Protein AF-A0A1G2JD70-F1 (afdb_monomer_lite)

Structure (mmCIF, N/CA/C/O backbone):
data_AF-A0A1G2JD70-F1
#
_entry.id   AF-A0A1G2JD70-F1
#
loop_
_atom_site.group_PDB
_atom_site.id
_atom_site.type_symbol
_atom_site.label_atom_id
_atom_site.label_alt_id
_atom_site.label_comp_id
_atom_site.label_asym_id
_atom_site.label_entity_id
_atom_site.label_seq_id
_atom_site.pdbx_PDB_ins_code
_atom_site.Cartn_x
_atom_site.Cartn_y
_atom_site.Cartn_z
_atom_site.occupancy
_atom_site.B_iso_or_equiv
_atom_site.auth_seq_id
_atom_site.auth_comp_id
_atom_site.auth_asym_id
_atom_site.auth_atom_id
_atom_site.pdbx_PDB_model_num
ATOM 1 N N . MET A 1 1 ? -9.654 -8.993 28.963 1.00 46.16 1 MET A N 1
ATOM 2 C CA . MET A 1 1 ? -10.153 -10.118 28.141 1.00 46.16 1 MET A CA 1
ATOM 3 C C . MET A 1 1 ? -9.024 -10.552 27.231 1.00 46.16 1 MET A C 1
ATOM 5 O O . MET A 1 1 ? -8.369 -9.683 26.676 1.00 46.16 1 MET A O 1
ATOM 9 N N . VAL A 1 2 ? -8.746 -11.850 27.120 1.00 51.62 2 VAL A N 1
ATOM 10 C CA . VAL A 1 2 ? -7.827 -12.344 26.084 1.00 51.62 2 VAL A CA 1
ATOM 11 C C . VAL A 1 2 ? -8.602 -12.290 24.772 1.00 51.62 2 VAL A C 1
ATOM 13 O O . VAL A 1 2 ? -9.665 -12.907 24.693 1.00 51.62 2 VAL A O 1
ATOM 16 N N . SER A 1 3 ? -8.132 -11.519 23.786 1.00 61.69 3 SER A N 1
ATOM 17 C CA . SER A 1 3 ? -8.749 -11.556 22.458 1.00 61.69 3 SER A CA 1
ATOM 18 C C . SER A 1 3 ? -8.667 -12.984 21.915 1.00 61.69 3 SER A C 1
ATOM 20 O O . SER A 1 3 ? -7.596 -13.593 21.875 1.00 61.69 3 SER A O 1
ATOM 22 N N . ILE A 1 4 ? -9.819 -13.516 21.507 1.00 83.88 4 ILE A N 1
ATOM 23 C CA . ILE A 1 4 ? -9.954 -14.823 20.852 1.00 83.88 4 ILE A CA 1
ATOM 24 C C . ILE A 1 4 ? -9.530 -14.775 19.376 1.00 83.88 4 ILE A C 1
ATOM 26 O O . ILE A 1 4 ? -9.662 -15.777 18.669 1.00 83.88 4 ILE A O 1
ATOM 30 N N . ARG A 1 5 ? -9.064 -13.617 18.901 1.00 90.25 5 ARG A N 1
ATOM 31 C CA . ARG A 1 5 ? -8.683 -13.353 17.520 1.00 90.25 5 ARG A CA 1
ATOM 32 C C . ARG A 1 5 ? -7.210 -12.974 17.461 1.00 90.25 5 ARG A C 1
ATOM 34 O O . ARG A 1 5 ? -6.728 -12.196 18.279 1.00 90.25 5 ARG A O 1
ATOM 41 N N . LEU A 1 6 ? -6.497 -13.562 16.511 1.00 92.62 6 LEU A N 1
ATOM 42 C CA . LEU A 1 6 ? -5.143 -13.148 16.165 1.00 92.62 6 LEU A CA 1
ATOM 43 C C . LEU A 1 6 ? -5.169 -12.496 14.788 1.00 92.62 6 LEU A C 1
ATOM 45 O O . LEU A 1 6 ? -5.703 -13.070 13.842 1.00 92.62 6 LEU A O 1
ATOM 49 N N . TRP A 1 7 ? -4.560 -11.327 14.676 1.00 95.69 7 TRP A N 1
ATOM 50 C CA . TRP A 1 7 ? -4.369 -10.645 13.404 1.00 95.69 7 TRP A CA 1
ATOM 51 C C . TRP A 1 7 ? -2.942 -10.881 12.909 1.00 95.69 7 TRP A C 1
ATOM 53 O O . TRP A 1 7 ? -1.978 -10.736 13.659 1.00 95.69 7 TRP A O 1
ATOM 63 N N . VAL A 1 8 ? -2.799 -11.278 11.653 1.00 95.62 8 VAL A N 1
ATOM 64 C CA . VAL A 1 8 ? -1.516 -11.510 10.992 1.00 95.62 8 VAL A CA 1
ATOM 65 C C . VAL A 1 8 ? -1.373 -10.453 9.917 1.00 95.62 8 VAL A C 1
ATOM 67 O O . VAL A 1 8 ? -2.180 -10.391 8.994 1.00 95.62 8 VAL A O 1
ATOM 70 N N . LEU A 1 9 ? -0.369 -9.603 10.068 1.00 95.62 9 LEU A N 1
ATOM 71 C CA . LEU A 1 9 ? -0.168 -8.423 9.243 1.00 95.62 9 LEU A CA 1
ATOM 72 C C . LEU A 1 9 ? 0.949 -8.664 8.221 1.00 95.62 9 LEU A C 1
ATOM 74 O O . LEU A 1 9 ? 2.033 -9.130 8.585 1.00 95.62 9 LEU A O 1
ATOM 78 N N . GLY A 1 10 ? 0.682 -8.347 6.954 1.00 91.31 10 GLY A N 1
ATOM 79 C CA . GLY A 1 10 ? 1.652 -8.321 5.858 1.00 91.31 10 GLY A CA 1
ATOM 80 C C . GLY A 1 10 ? 2.112 -6.899 5.513 1.00 91.31 10 GLY A C 1
ATOM 81 O O . GLY A 1 10 ? 1.429 -5.932 5.817 1.00 91.31 10 GLY A O 1
ATOM 82 N N . GLY A 1 11 ? 3.276 -6.758 4.871 1.00 85.44 11 GLY A N 1
ATOM 83 C CA . GLY A 1 11 ? 3.792 -5.457 4.410 1.00 85.44 11 GLY A CA 1
ATOM 84 C C . GLY A 1 11 ? 4.268 -4.521 5.527 1.00 85.44 11 GLY A C 1
ATOM 85 O O . GLY A 1 11 ? 4.302 -4.922 6.682 1.00 85.44 11 GLY A O 1
ATOM 86 N N . ASN A 1 12 ? 4.710 -3.302 5.189 1.00 85.25 12 ASN A N 1
ATOM 87 C CA . ASN A 1 12 ? 5.120 -2.270 6.158 1.00 85.25 12 ASN A CA 1
ATOM 88 C C . ASN A 1 12 ? 5.093 -0.866 5.531 1.00 85.25 12 ASN A C 1
ATOM 90 O O . ASN A 1 12 ? 6.105 -0.348 5.049 1.00 85.25 12 ASN A O 1
ATOM 94 N N . ASP A 1 13 ? 3.917 -0.258 5.533 1.00 89.19 13 ASP A N 1
ATOM 95 C CA . ASP A 1 13 ? 3.644 1.061 4.971 1.00 89.19 13 ASP A CA 1
ATOM 96 C C . ASP A 1 13 ? 2.665 1.844 5.857 1.00 89.19 13 ASP A C 1
ATOM 98 O O . ASP A 1 13 ? 2.361 1.455 6.985 1.00 89.19 13 ASP A O 1
ATOM 102 N N . GLY A 1 14 ? 2.210 2.995 5.357 1.00 93.94 14 GLY A N 1
ATOM 103 C CA . GLY A 1 14 ? 1.253 3.826 6.074 1.00 93.94 14 GLY A CA 1
ATOM 104 C C . GLY A 1 14 ? -0.083 3.122 6.317 1.00 93.94 14 GLY A C 1
ATOM 105 O O . GLY A 1 14 ? -0.682 3.339 7.364 1.00 93.94 14 GLY A O 1
ATOM 106 N N . GLU A 1 15 ? -0.559 2.264 5.412 1.00 95.44 15 GLU A N 1
ATOM 107 C CA . GLU A 1 15 ? -1.801 1.532 5.669 1.00 95.44 15 GLU A CA 1
ATOM 108 C C . GLU A 1 15 ? -1.617 0.572 6.845 1.00 95.44 15 GLU A C 1
ATOM 110 O O . GLU A 1 15 ? -2.419 0.567 7.785 1.00 95.44 15 GLU A O 1
ATOM 115 N N . MET A 1 16 ? -0.505 -0.163 6.850 1.00 95.44 16 MET A N 1
ATOM 116 C CA . MET A 1 16 ? -0.237 -1.145 7.890 1.00 95.44 16 MET A CA 1
ATOM 117 C C . MET A 1 16 ? -0.028 -0.517 9.274 1.00 95.44 16 MET A C 1
ATOM 119 O O . MET A 1 16 ? -0.516 -1.049 10.272 1.00 95.44 16 MET A O 1
ATOM 123 N N . GLU A 1 17 ? 0.629 0.643 9.359 1.00 96.88 17 GLU A N 1
ATOM 124 C CA . GLU A 1 17 ? 0.737 1.388 10.621 1.00 96.88 17 GLU A CA 1
ATOM 125 C C . GLU A 1 17 ? -0.635 1.867 11.125 1.00 96.88 17 GLU A C 1
ATOM 127 O O . GLU A 1 17 ? -0.936 1.749 12.315 1.00 96.88 17 GLU A O 1
ATOM 132 N N . ALA A 1 18 ? -1.522 2.318 10.231 1.00 98.00 18 ALA A N 1
ATOM 133 C CA . ALA A 1 18 ? -2.870 2.732 10.621 1.00 98.00 18 ALA A CA 1
ATOM 134 C C . ALA A 1 18 ? -3.724 1.549 11.109 1.00 98.00 18 ALA A C 1
ATOM 136 O O . ALA A 1 18 ? -4.525 1.704 12.036 1.00 98.00 18 ALA A O 1
ATOM 137 N N . ILE A 1 19 ? -3.537 0.368 10.513 1.00 98.06 19 ILE A N 1
ATOM 138 C CA . ILE A 1 19 ? -4.171 -0.881 10.948 1.00 98.06 19 ILE A CA 1
ATOM 139 C C . ILE A 1 19 ? -3.673 -1.283 12.338 1.00 98.06 19 ILE A C 1
ATOM 141 O O . ILE A 1 19 ? -4.499 -1.579 13.199 1.00 98.06 19 ILE A O 1
ATOM 145 N N . LYS A 1 20 ? -2.364 -1.224 12.612 1.00 97.62 20 LYS A N 1
ATOM 146 C CA . LYS A 1 20 ? -1.825 -1.481 13.962 1.00 97.62 20 LYS A CA 1
ATOM 147 C C . LYS A 1 20 ? -2.433 -0.547 15.001 1.00 97.62 20 LYS A C 1
ATOM 149 O O . LYS A 1 20 ? -2.935 -1.022 16.014 1.00 97.62 20 LYS A O 1
ATOM 154 N N . GLU A 1 21 ? -2.484 0.755 14.713 1.00 97.12 21 GLU A N 1
ATOM 155 C CA . GLU A 1 21 ? -3.118 1.730 15.607 1.00 97.12 21 GLU A CA 1
ATOM 156 C C . GLU A 1 21 ? -4.594 1.395 15.879 1.00 97.12 21 GLU A C 1
ATOM 158 O O . GLU A 1 21 ? -5.082 1.599 16.991 1.00 97.12 21 GLU A O 1
ATOM 163 N N . LEU A 1 22 ? -5.332 0.905 14.876 1.00 97.19 22 LEU A N 1
ATOM 164 C CA . LEU A 1 22 ? -6.721 0.479 15.063 1.00 97.19 22 LEU A CA 1
ATOM 165 C C . LEU A 1 22 ? -6.837 -0.751 15.954 1.00 97.19 22 LEU A C 1
ATOM 167 O O . LEU A 1 22 ? -7.706 -0.791 16.827 1.00 97.19 22 LEU A O 1
ATOM 171 N N . LEU A 1 23 ? -5.972 -1.739 15.740 1.00 96.88 23 LEU A N 1
ATOM 172 C CA . LEU A 1 23 ? -5.938 -2.955 16.541 1.00 96.88 23 LEU A CA 1
ATOM 173 C C . LEU A 1 23 ? -5.541 -2.650 17.990 1.00 96.88 23 LEU A C 1
ATOM 175 O O . LEU A 1 23 ? -6.172 -3.175 18.904 1.00 96.88 23 LEU A O 1
ATOM 179 N N . ASP A 1 24 ? -4.595 -1.734 18.209 1.00 95.94 24 ASP A N 1
ATOM 180 C CA . ASP A 1 24 ? -4.217 -1.257 19.543 1.00 95.94 24 ASP A CA 1
ATOM 181 C C . ASP A 1 24 ? -5.406 -0.595 20.258 1.00 95.94 24 ASP A C 1
ATOM 183 O O . ASP A 1 24 ? -5.694 -0.910 21.414 1.00 95.94 24 ASP A O 1
ATOM 187 N N . VAL A 1 25 ? -6.150 0.278 19.567 1.00 94.19 25 VAL A N 1
ATOM 188 C CA . VAL A 1 25 ? -7.367 0.911 20.112 1.00 94.19 25 VAL A CA 1
ATOM 189 C C . VAL A 1 25 ? -8.447 -0.127 20.433 1.00 94.19 25 VAL A C 1
ATOM 191 O O . VAL A 1 25 ? -9.149 0.004 21.435 1.00 94.19 25 VAL A O 1
ATOM 194 N N . ALA A 1 26 ? -8.572 -1.168 19.609 1.00 94.44 26 ALA A N 1
ATOM 195 C CA . ALA A 1 26 ? -9.509 -2.268 19.822 1.00 94.44 26 ALA A CA 1
ATOM 196 C C . ALA A 1 26 ? -9.029 -3.302 20.859 1.00 94.44 26 ALA A C 1
ATOM 198 O O . ALA A 1 26 ? -9.777 -4.226 21.180 1.00 94.44 26 ALA A O 1
ATOM 199 N N . LEU A 1 27 ? -7.813 -3.151 21.404 1.00 92.81 27 LEU A N 1
ATOM 200 C CA . LEU A 1 27 ? -7.159 -4.118 22.295 1.00 92.81 27 LEU A CA 1
ATOM 201 C C . LEU A 1 27 ? -7.026 -5.519 21.665 1.00 92.81 27 LEU A C 1
ATOM 203 O O . LEU A 1 27 ? -7.083 -6.545 22.352 1.00 92.81 27 LEU A O 1
ATOM 207 N N . GLU A 1 28 ? -6.857 -5.556 20.346 1.00 92.94 28 GLU A N 1
ATOM 208 C CA . GLU A 1 28 ? -6.684 -6.767 19.557 1.00 92.94 28 GLU A CA 1
ATOM 209 C C . GLU A 1 28 ? -5.217 -7.203 19.514 1.00 92.94 28 GLU A C 1
ATOM 211 O O . GLU A 1 28 ? -4.292 -6.393 19.545 1.00 92.94 28 GLU A O 1
ATOM 216 N N . ARG A 1 29 ? -4.985 -8.517 19.437 1.00 92.62 29 ARG A N 1
ATOM 217 C CA . ARG A 1 29 ? -3.628 -9.071 19.343 1.00 92.62 29 ARG A CA 1
ATOM 218 C C . ARG A 1 29 ? -3.219 -9.233 17.890 1.00 92.62 29 ARG A C 1
ATOM 220 O O . ARG A 1 29 ? -3.945 -9.865 17.125 1.00 92.62 29 ARG A O 1
ATOM 227 N N . TYR A 1 30 ? -2.020 -8.778 17.544 1.00 94.44 30 TYR A N 1
ATOM 228 C CA . TYR A 1 30 ? -1.463 -8.975 16.211 1.00 94.44 30 TYR A CA 1
ATOM 229 C C . TYR A 1 30 ? -0.004 -9.420 16.217 1.00 94.44 30 TYR A C 1
ATOM 231 O O . TYR A 1 30 ? 0.736 -9.214 17.179 1.00 94.44 30 TYR A O 1
ATOM 239 N N . VAL A 1 31 ? 0.395 -10.034 15.107 1.00 93.94 31 VAL A N 1
ATOM 240 C CA . VAL A 1 31 ? 1.779 -10.352 14.755 1.00 93.94 31 VAL A CA 1
ATOM 241 C C . VAL A 1 31 ? 2.057 -9.877 13.334 1.00 93.94 31 VAL A C 1
ATOM 243 O O . VAL A 1 31 ? 1.174 -9.886 12.481 1.00 93.94 31 VAL A O 1
ATOM 246 N N . GLN A 1 32 ? 3.302 -9.495 13.071 1.00 93.75 32 GLN A N 1
ATOM 247 C CA . GLN A 1 32 ? 3.768 -9.087 11.748 1.00 93.75 32 GLN A CA 1
ATOM 248 C C . GLN A 1 32 ? 5.089 -9.818 11.473 1.00 93.75 32 GLN A C 1
ATOM 250 O O . GLN A 1 32 ? 6.156 -9.315 11.827 1.00 93.75 32 GLN A O 1
ATOM 255 N N . PRO A 1 33 ? 5.042 -11.051 10.935 1.00 87.94 33 PRO A N 1
ATOM 256 C CA . PRO A 1 33 ? 6.226 -11.908 10.856 1.00 87.94 33 PRO A CA 1
ATOM 257 C C . PRO A 1 33 ? 7.333 -11.352 9.950 1.00 87.94 33 PRO A C 1
ATOM 259 O O . PRO A 1 33 ? 8.496 -11.717 10.104 1.00 87.94 33 PRO A O 1
ATOM 262 N N . GLN A 1 34 ? 6.989 -10.477 9.000 1.00 84.12 34 GLN A N 1
ATOM 263 C CA . GLN A 1 34 ? 7.960 -9.732 8.205 1.00 84.12 34 GLN A CA 1
ATOM 264 C C . GLN A 1 34 ? 7.420 -8.358 7.804 1.00 84.12 34 GLN A C 1
ATOM 266 O O . GLN A 1 34 ? 6.213 -8.143 7.781 1.00 84.12 34 GLN A O 1
ATOM 271 N N . MET A 1 35 ? 8.327 -7.474 7.390 1.00 81.38 35 MET A N 1
ATOM 272 C CA . MET A 1 35 ? 8.003 -6.105 6.970 1.00 81.38 35 MET A CA 1
ATOM 273 C C . MET A 1 35 ? 8.112 -5.872 5.453 1.00 81.38 35 MET A C 1
ATOM 275 O O . MET A 1 35 ? 7.819 -4.784 4.970 1.00 81.38 35 MET A O 1
ATOM 279 N N . ASN A 1 36 ? 8.553 -6.861 4.673 1.00 80.00 36 ASN A N 1
ATOM 280 C CA . ASN A 1 36 ? 8.682 -6.704 3.223 1.00 80.00 36 ASN A CA 1
ATOM 281 C C . ASN A 1 36 ? 7.318 -6.829 2.530 1.00 80.00 36 ASN A C 1
ATOM 283 O O . ASN A 1 36 ? 6.518 -7.691 2.890 1.00 80.00 36 ASN A O 1
ATOM 287 N N . TRP A 1 37 ? 7.083 -6.039 1.482 1.00 75.62 37 TRP A N 1
ATOM 288 C CA . TRP A 1 37 ? 5.936 -6.215 0.583 1.00 75.62 37 TRP A CA 1
ATOM 289 C C . TRP A 1 37 ? 6.032 -7.522 -0.222 1.00 75.62 37 TRP A C 1
ATOM 291 O O . TRP A 1 37 ? 7.133 -7.979 -0.540 1.00 75.62 37 TRP A O 1
ATOM 301 N N . GLY A 1 38 ? 4.887 -8.124 -0.554 1.00 75.38 38 GLY A N 1
ATOM 302 C CA . GLY A 1 38 ? 4.806 -9.339 -1.374 1.00 75.38 38 GLY A CA 1
ATOM 303 C C . GLY A 1 38 ? 3.609 -10.236 -1.042 1.00 75.38 38 GLY A C 1
ATOM 304 O O . GLY A 1 38 ? 2.923 -10.026 -0.048 1.00 75.38 38 GLY A O 1
ATOM 305 N N . ASP A 1 39 ? 3.383 -11.263 -1.869 1.00 79.56 39 ASP A N 1
ATOM 306 C CA . ASP A 1 39 ? 2.343 -12.287 -1.654 1.00 79.56 39 ASP A CA 1
ATOM 307 C C . ASP A 1 39 ? 2.819 -13.335 -0.638 1.00 79.56 39 ASP A C 1
ATOM 309 O O . ASP A 1 39 ? 3.222 -14.452 -0.978 1.00 79.56 39 ASP A O 1
ATOM 313 N N . HIS A 1 40 ? 2.849 -12.929 0.628 1.00 88.75 40 HIS A N 1
ATOM 314 C CA . HIS A 1 40 ? 3.392 -13.741 1.709 1.00 88.75 40 HIS A CA 1
ATOM 315 C C . HIS A 1 40 ? 2.360 -14.700 2.280 1.00 88.75 40 HIS A C 1
ATOM 317 O O . HIS A 1 40 ? 1.183 -14.365 2.437 1.00 88.75 40 HIS A O 1
ATOM 323 N N . ARG A 1 41 ? 2.822 -15.900 2.642 1.00 92.50 41 ARG A N 1
ATOM 324 C CA . ARG A 1 41 ? 1.976 -16.942 3.223 1.00 92.50 41 ARG A CA 1
ATOM 325 C C . ARG A 1 41 ? 2.571 -17.484 4.513 1.00 92.50 41 ARG A C 1
ATOM 327 O O . ARG A 1 41 ? 3.767 -17.756 4.552 1.00 92.50 41 ARG A O 1
ATOM 334 N N . TYR A 1 42 ? 1.735 -17.681 5.529 1.00 92.19 42 TYR A N 1
ATOM 335 C CA . TYR A 1 42 ? 2.170 -18.116 6.857 1.00 92.19 42 TYR A CA 1
ATOM 336 C C . TYR A 1 42 ? 1.395 -19.330 7.353 1.00 92.19 42 TYR A C 1
ATOM 338 O O . TYR A 1 42 ? 0.164 -19.343 7.375 1.00 92.19 42 TYR A O 1
ATOM 346 N N . SER A 1 43 ? 2.127 -20.347 7.785 1.00 91.06 43 SER A N 1
ATOM 347 C CA . SER A 1 43 ? 1.591 -21.508 8.488 1.00 91.06 43 SER A CA 1
ATOM 348 C C . SER A 1 43 ? 1.467 -21.244 9.985 1.00 91.06 43 SER A C 1
ATOM 350 O O . SER A 1 43 ? 2.076 -20.322 10.525 1.00 91.06 43 SER A O 1
ATOM 352 N N . ALA A 1 44 ? 0.730 -22.103 10.695 1.00 87.38 44 ALA A N 1
ATOM 353 C CA . ALA A 1 44 ? 0.664 -22.054 12.156 1.00 87.38 44 ALA A CA 1
ATOM 354 C C . ALA A 1 44 ? 2.065 -22.059 12.802 1.00 87.38 44 ALA A C 1
ATOM 356 O O . ALA A 1 44 ? 2.310 -21.332 13.762 1.00 87.38 44 ALA A O 1
ATOM 357 N N . LYS A 1 45 ? 3.012 -22.814 12.225 1.00 86.75 45 LYS A N 1
ATOM 358 C CA . LYS A 1 45 ? 4.400 -22.874 12.694 1.00 86.75 45 LYS A CA 1
ATOM 359 C C . LYS A 1 45 ? 5.124 -21.537 12.530 1.00 86.75 45 LYS A C 1
ATOM 361 O O . LYS A 1 45 ? 5.812 -21.125 13.459 1.00 86.75 45 LYS A O 1
ATOM 366 N N . ASP A 1 46 ? 4.959 -20.8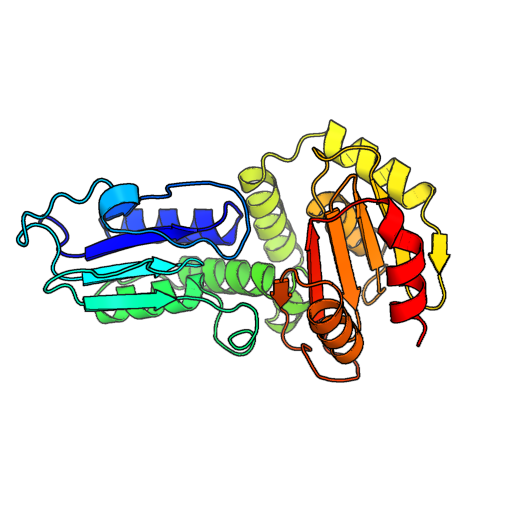69 11.389 1.00 89.38 46 ASP A N 1
ATOM 367 C CA . ASP A 1 46 ? 5.595 -19.567 11.122 1.00 89.38 46 ASP A CA 1
ATOM 368 C C . ASP A 1 46 ? 5.114 -18.496 12.107 1.00 89.38 46 ASP A C 1
ATOM 370 O O . ASP A 1 46 ? 5.866 -17.607 12.494 1.00 89.38 46 ASP A O 1
ATOM 374 N N . LEU A 1 47 ? 3.867 -18.627 12.563 1.00 87.81 47 LEU A N 1
ATOM 375 C CA . LEU A 1 47 ? 3.236 -17.749 13.547 1.00 87.81 47 LEU A CA 1
ATOM 376 C C . LEU A 1 47 ? 3.538 -18.148 15.002 1.00 87.81 47 LEU A C 1
ATOM 378 O O . LEU A 1 47 ? 3.004 -17.539 15.928 1.00 87.81 47 LEU A O 1
ATOM 382 N N . GLY A 1 48 ? 4.352 -19.186 15.228 1.00 83.31 48 GLY A N 1
ATOM 383 C CA . GLY A 1 48 ? 4.640 -19.707 16.567 1.00 83.31 48 GLY A CA 1
ATOM 384 C C . GLY A 1 48 ? 3.421 -20.317 17.269 1.00 83.31 48 GLY A C 1
ATOM 385 O O . GLY A 1 48 ? 3.436 -20.499 18.488 1.00 83.31 48 GLY A O 1
ATOM 386 N N . LEU A 1 49 ? 2.361 -20.638 16.523 1.00 79.50 49 LEU A N 1
ATOM 387 C CA . LEU A 1 49 ? 1.159 -21.266 17.052 1.00 79.50 49 LEU A CA 1
ATOM 388 C C . LEU A 1 49 ? 1.432 -22.757 17.249 1.00 79.50 49 LEU A C 1
ATOM 390 O O . LEU A 1 49 ? 1.601 -23.525 16.301 1.00 79.50 49 LEU A O 1
ATOM 394 N N . VAL A 1 50 ? 1.494 -23.176 18.510 1.00 67.88 50 VAL A N 1
ATOM 395 C CA . VAL A 1 50 ? 1.544 -24.594 18.876 1.00 67.88 50 VAL A CA 1
ATOM 396 C C . VAL A 1 50 ? 0.153 -25.195 18.659 1.00 67.88 50 VAL A C 1
ATOM 398 O O . VAL A 1 50 ? -0.844 -24.504 18.846 1.00 67.88 50 VAL A O 1
ATOM 401 N N . ALA A 1 51 ? 0.070 -26.491 18.347 1.00 54.88 51 ALA A N 1
ATOM 402 C CA . ALA A 1 51 ? -1.171 -27.265 18.201 1.00 54.88 51 ALA A CA 1
ATOM 403 C C . ALA A 1 51 ? -2.045 -27.365 19.480 1.00 54.88 51 ALA A C 1
ATOM 405 O O . ALA A 1 51 ? -2.828 -28.299 19.626 1.00 54.88 51 ALA A O 1
ATOM 406 N N . ARG A 1 52 ? -1.915 -26.429 20.430 1.00 50.44 52 ARG A N 1
ATOM 407 C CA . ARG A 1 52 ? -2.896 -26.236 21.497 1.00 50.44 52 ARG A CA 1
ATOM 408 C C . ARG A 1 52 ? -4.033 -25.380 20.950 1.00 50.44 52 ARG A C 1
ATOM 410 O O . ARG A 1 52 ? -3.965 -24.154 20.919 1.00 50.44 52 ARG A O 1
ATOM 417 N N . SER A 1 53 ? -5.038 -26.092 20.473 1.00 48.75 53 SER A N 1
ATOM 418 C CA . SER A 1 53 ? -6.335 -25.708 19.907 1.00 48.75 53 SER A CA 1
ATOM 419 C C . SER A 1 53 ? -7.221 -24.722 20.703 1.00 48.75 53 SER A C 1
ATOM 421 O O . SER A 1 53 ? -8.427 -24.690 20.483 1.00 48.75 53 SER A O 1
ATOM 423 N N . ASP A 1 54 ? -6.690 -23.925 21.634 1.00 52.44 54 ASP A N 1
ATOM 424 C CA . ASP A 1 54 ? -7.517 -23.341 22.703 1.00 52.44 54 ASP A CA 1
ATOM 425 C C . ASP A 1 54 ? -7.240 -21.855 23.011 1.00 52.44 54 ASP A C 1
ATOM 427 O O . ASP A 1 54 ? -7.942 -21.262 23.830 1.00 52.44 54 ASP A O 1
ATOM 431 N N . LEU A 1 55 ? -6.290 -21.205 22.325 1.00 62.97 55 LEU A N 1
ATOM 432 C CA . LEU A 1 55 ? -5.992 -19.774 22.536 1.00 62.97 55 LEU A CA 1
ATOM 433 C C . LEU A 1 55 ? -6.709 -18.821 21.567 1.00 62.97 55 LEU A C 1
ATOM 435 O O . LEU A 1 55 ? -7.067 -17.714 21.969 1.00 62.97 55 LEU A O 1
ATOM 439 N N . HIS A 1 56 ? -6.953 -19.234 20.321 1.00 70.56 56 HIS A N 1
ATOM 440 C CA . HIS A 1 56 ? -7.587 -18.396 19.298 1.00 70.56 56 HIS A CA 1
ATOM 441 C C . HIS A 1 56 ? -8.709 -19.163 18.597 1.00 70.56 56 HIS A C 1
ATOM 443 O O . HIS A 1 56 ? -8.497 -20.273 18.124 1.00 70.56 56 HIS A O 1
ATOM 449 N N . LYS A 1 57 ? -9.899 -18.559 18.515 1.00 83.56 57 LYS A N 1
ATOM 450 C CA . LYS A 1 57 ? -11.046 -19.091 17.759 1.00 83.56 57 LYS A CA 1
ATOM 451 C C . LYS A 1 57 ? -11.042 -18.638 16.299 1.00 83.56 57 LYS A C 1
ATOM 453 O O . LYS A 1 57 ? -11.704 -19.245 15.468 1.00 83.56 57 LYS A O 1
ATOM 458 N N . SER A 1 58 ? -10.305 -17.571 15.992 1.00 90.50 58 SER A N 1
ATOM 459 C CA . SER A 1 58 ? -10.218 -17.018 14.641 1.00 90.50 58 SER A CA 1
ATOM 460 C C . SER A 1 58 ? -8.864 -16.363 14.380 1.00 90.50 58 SER A C 1
ATOM 462 O O . SER A 1 58 ? -8.245 -15.823 15.302 1.00 90.50 58 SER A O 1
ATOM 464 N N . ILE A 1 59 ? -8.417 -16.397 13.127 1.00 93.25 59 ILE A N 1
ATOM 465 C CA . ILE A 1 59 ? -7.213 -15.708 12.656 1.00 93.25 59 ILE A CA 1
ATOM 466 C C . ILE A 1 59 ? -7.576 -14.883 11.423 1.00 93.25 59 ILE A C 1
ATOM 468 O O . ILE A 1 59 ? -8.201 -15.389 10.491 1.00 93.25 59 ILE A O 1
ATOM 472 N N . VAL A 1 60 ? -7.178 -13.614 11.418 1.00 96.31 60 VAL A N 1
ATOM 473 C CA . VAL A 1 60 ? -7.393 -12.695 10.296 1.00 96.31 60 VAL A CA 1
ATOM 474 C C . VAL A 1 60 ? -6.048 -12.359 9.677 1.00 96.31 60 VAL A C 1
ATOM 476 O O . VAL A 1 60 ? -5.190 -11.793 10.345 1.00 96.31 60 VAL A O 1
ATOM 479 N N . PHE A 1 61 ? -5.863 -12.705 8.412 1.00 96.12 61 PHE A N 1
ATOM 480 C CA . PHE A 1 61 ? -4.694 -12.334 7.626 1.00 96.12 61 PHE A CA 1
ATOM 481 C C . PHE A 1 61 ? -5.003 -11.051 6.866 1.00 96.12 61 PHE A C 1
ATOM 483 O O . PHE A 1 61 ? -6.021 -10.982 6.185 1.00 96.12 61 PHE A O 1
ATOM 490 N N . VAL A 1 62 ? -4.143 -10.051 6.993 1.00 96.19 62 VAL A N 1
ATOM 491 C CA . VAL A 1 62 ? -4.260 -8.752 6.327 1.00 96.19 62 VAL A CA 1
ATOM 492 C C . VAL A 1 62 ? -3.057 -8.605 5.406 1.00 96.19 62 VAL A C 1
ATOM 494 O O . VAL A 1 62 ? -1.926 -8.699 5.883 1.00 96.19 62 VAL A O 1
ATOM 497 N N . GLU A 1 63 ? -3.284 -8.434 4.104 1.00 92.88 63 GLU A N 1
ATOM 498 C CA . GLU A 1 63 ? -2.226 -8.332 3.079 1.00 92.88 63 GLU A CA 1
ATOM 499 C C . GLU A 1 63 ? -1.245 -9.520 3.062 1.00 92.88 63 GLU A C 1
ATOM 501 O O . GLU A 1 63 ? -0.070 -9.421 2.704 1.00 92.88 63 GLU A O 1
ATOM 506 N N . CYS A 1 64 ? -1.726 -10.681 3.501 1.00 93.12 64 CYS A N 1
ATOM 507 C CA . CYS A 1 64 ? -1.017 -11.953 3.482 1.00 93.12 64 CYS A CA 1
ATOM 508 C C . CYS A 1 64 ? -2.029 -13.104 3.541 1.00 93.12 64 CYS A C 1
ATOM 510 O O . CYS A 1 64 ? -3.241 -12.886 3.617 1.00 93.12 64 CYS A O 1
ATOM 512 N N . ARG A 1 65 ? -1.559 -14.353 3.455 1.00 93.50 65 ARG A N 1
ATOM 513 C CA . ARG A 1 65 ? -2.441 -15.528 3.352 1.00 93.50 65 ARG A CA 1
ATOM 514 C C . ARG A 1 65 ? -2.022 -16.667 4.283 1.00 93.50 65 ARG A C 1
ATOM 516 O O . ARG A 1 65 ? -0.850 -16.773 4.645 1.00 93.50 65 ARG A O 1
ATOM 523 N N . PRO A 1 66 ? -2.941 -17.571 4.649 1.00 93.31 66 PRO A N 1
ATOM 524 C CA . PRO A 1 66 ? -2.564 -18.799 5.333 1.00 93.31 66 PRO A CA 1
ATOM 525 C C . PRO A 1 66 ? -1.762 -19.727 4.405 1.00 93.31 66 PRO A C 1
ATOM 527 O O . PRO A 1 66 ? -2.022 -19.825 3.203 1.00 93.31 66 PRO A O 1
ATOM 530 N N . ALA A 1 67 ? -0.807 -20.453 4.981 1.00 92.62 67 ALA A N 1
ATOM 531 C CA . ALA A 1 67 ? -0.122 -21.575 4.351 1.00 92.62 67 ALA A CA 1
ATOM 532 C C . ALA A 1 67 ? -0.441 -22.874 5.099 1.00 92.62 67 ALA A C 1
ATOM 534 O O . ALA A 1 67 ? -0.247 -22.977 6.309 1.00 92.62 67 ALA A O 1
ATOM 535 N N . GLY A 1 68 ? -0.884 -23.898 4.372 1.00 86.56 68 GLY A N 1
ATOM 536 C CA . GLY A 1 68 ? -1.210 -25.194 4.964 1.00 86.56 68 GLY A CA 1
ATOM 537 C C . GLY A 1 68 ? -2.503 -25.179 5.786 1.00 86.56 68 GLY A C 1
ATOM 538 O O . GLY A 1 68 ? -3.432 -24.433 5.489 1.00 86.56 68 GLY A O 1
ATOM 539 N N . TYR A 1 69 ? -2.576 -26.061 6.783 1.00 81.44 69 TYR A N 1
ATOM 540 C CA . TYR A 1 69 ? -3.793 -26.335 7.547 1.00 81.44 69 TYR A CA 1
ATOM 541 C C . TYR A 1 69 ? -3.777 -25.673 8.929 1.00 81.44 69 TYR A C 1
ATOM 543 O O . TYR A 1 69 ? -2.783 -25.751 9.653 1.00 81.44 69 TYR A O 1
ATOM 551 N N . PHE A 1 70 ? -4.915 -25.090 9.308 1.00 84.25 70 PHE A N 1
ATOM 552 C CA . PHE A 1 70 ? -5.196 -24.594 10.654 1.00 84.25 70 PHE A CA 1
ATOM 553 C C . PHE A 1 70 ? -6.361 -25.399 11.233 1.00 84.25 70 PHE A C 1
ATOM 555 O O . PHE A 1 70 ? -7.433 -25.472 10.636 1.00 84.25 70 PHE A O 1
ATOM 562 N N . GLN A 1 71 ? -6.149 -26.032 12.385 1.00 80.69 71 GLN A N 1
ATOM 563 C CA . GLN A 1 71 ? -7.134 -26.932 12.982 1.00 80.69 71 GLN A CA 1
ATOM 564 C C . GLN A 1 71 ? -8.133 -26.169 13.856 1.00 80.69 71 GLN A C 1
ATOM 566 O O . GLN A 1 71 ? -7.719 -25.554 14.832 1.00 80.69 71 GLN A O 1
ATOM 571 N N . ASN A 1 72 ? -9.435 -26.294 13.568 1.00 81.00 72 ASN A N 1
ATOM 572 C CA . ASN A 1 72 ? -10.533 -25.728 14.373 1.00 81.00 72 ASN A CA 1
ATOM 573 C C . ASN A 1 72 ? -10.445 -24.200 14.588 1.00 81.00 72 ASN A C 1
ATOM 575 O O . ASN A 1 72 ? -10.775 -23.707 15.665 1.00 81.00 72 ASN A O 1
ATOM 579 N N . VAL A 1 73 ? -9.985 -23.459 13.577 1.00 85.94 73 VAL A N 1
ATOM 580 C CA . VAL A 1 73 ? -9.861 -21.995 13.611 1.00 85.94 73 VAL A CA 1
ATOM 581 C C . VAL A 1 73 ? -10.555 -21.401 12.392 1.00 85.94 73 VAL A C 1
ATOM 583 O O . VAL A 1 73 ? -10.288 -21.826 11.268 1.00 85.94 73 VAL A O 1
ATOM 586 N N . ASP A 1 74 ? -11.381 -20.380 12.607 1.00 90.31 74 ASP A N 1
ATOM 587 C CA . ASP A 1 74 ? -11.972 -19.608 11.513 1.00 90.31 74 ASP A CA 1
ATOM 588 C C . ASP A 1 74 ? -10.915 -18.684 10.893 1.00 90.31 74 ASP A C 1
ATOM 590 O O . ASP A 1 74 ? -10.343 -17.827 11.575 1.00 90.31 74 ASP A O 1
ATOM 594 N N . LEU A 1 75 ? -10.633 -18.862 9.601 1.00 93.06 75 LEU A N 1
ATOM 595 C CA . LEU A 1 75 ? -9.654 -18.053 8.874 1.00 93.06 75 LEU A CA 1
ATOM 596 C C . LEU A 1 75 ? -10.353 -16.987 8.032 1.00 93.06 75 LEU A C 1
ATOM 598 O O . LEU A 1 75 ? -11.267 -17.289 7.267 1.00 93.06 75 LEU A O 1
ATOM 602 N N . HIS A 1 76 ? -9.862 -15.756 8.117 1.00 95.00 76 HIS A N 1
ATOM 603 C CA . HIS A 1 76 ? -10.308 -14.641 7.287 1.00 95.00 76 HIS A CA 1
ATOM 604 C C . HIS A 1 76 ? -9.117 -14.026 6.554 1.00 95.00 76 HIS A C 1
ATOM 606 O O . HIS A 1 76 ? -8.028 -13.943 7.118 1.00 95.00 76 HIS A O 1
ATOM 612 N N . VAL A 1 77 ? -9.324 -13.583 5.312 1.00 95.19 77 VAL A N 1
ATOM 613 C CA . VAL A 1 77 ? -8.299 -12.903 4.507 1.00 95.19 77 VAL A CA 1
ATOM 614 C C . VAL A 1 77 ? -8.829 -11.546 4.057 1.00 95.19 77 VAL A C 1
ATOM 616 O O . VAL A 1 77 ? -9.796 -11.467 3.299 1.00 95.19 77 VAL A O 1
ATOM 619 N N . ILE A 1 78 ? -8.159 -10.491 4.494 1.00 95.50 78 ILE A N 1
ATOM 620 C CA . ILE A 1 78 ? -8.348 -9.103 4.087 1.00 95.50 78 ILE A CA 1
ATOM 621 C C . ILE A 1 78 ? -7.205 -8.755 3.126 1.00 95.50 78 ILE A C 1
ATOM 623 O O . ILE A 1 78 ? -6.036 -8.932 3.462 1.00 95.50 78 ILE A O 1
ATOM 627 N N . ASP A 1 79 ? -7.559 -8.362 1.908 1.00 90.88 79 ASP A N 1
ATOM 628 C CA . ASP A 1 79 ? -6.642 -8.067 0.800 1.00 90.88 79 ASP A CA 1
ATOM 629 C C . ASP A 1 79 ? -7.411 -7.187 -0.200 1.00 90.88 79 ASP A C 1
ATOM 631 O O . ASP A 1 79 ? -8.626 -7.363 -0.361 1.00 90.88 79 ASP A O 1
ATOM 635 N N . HIS A 1 80 ? -6.725 -6.261 -0.864 1.00 86.56 80 HIS A N 1
ATOM 636 C CA . HIS A 1 80 ? -7.261 -5.475 -1.985 1.00 86.56 80 HIS A CA 1
ATOM 637 C C . HIS A 1 80 ? -6.271 -5.389 -3.157 1.00 86.56 80 HIS A C 1
ATOM 639 O O . HIS A 1 80 ? -6.317 -4.474 -3.970 1.00 86.56 80 HIS A O 1
ATOM 645 N N . HIS A 1 81 ? -5.362 -6.351 -3.295 1.00 81.50 81 HIS A N 1
ATOM 646 C CA . HIS A 1 81 ? -4.436 -6.421 -4.423 1.00 81.50 81 HIS A CA 1
ATOM 647 C C . HIS A 1 81 ? -4.852 -7.476 -5.457 1.00 81.50 81 HIS A C 1
ATOM 649 O O . HIS A 1 81 ? -5.682 -8.357 -5.215 1.00 81.50 81 HIS A O 1
ATOM 655 N N . GLY A 1 82 ? -4.261 -7.397 -6.656 1.00 80.62 82 GLY A N 1
ATOM 656 C CA . GLY A 1 82 ? -4.535 -8.341 -7.743 1.00 80.62 82 GLY A CA 1
ATOM 657 C C . GLY A 1 82 ? -6.015 -8.374 -8.128 1.00 80.62 82 GLY A C 1
ATOM 658 O O . GLY A 1 82 ? -6.612 -7.330 -8.371 1.00 80.62 82 GLY A O 1
ATOM 659 N N . ASP A 1 83 ? -6.610 -9.567 -8.158 1.00 82.12 83 ASP A N 1
ATOM 660 C CA . ASP A 1 83 ? -8.019 -9.765 -8.534 1.00 82.12 83 ASP A CA 1
ATOM 661 C C . ASP A 1 83 ? -9.007 -9.114 -7.550 1.00 82.12 83 ASP A C 1
ATOM 663 O O . ASP A 1 83 ? -10.165 -8.887 -7.896 1.00 82.12 83 ASP A O 1
ATOM 667 N N . ARG A 1 84 ? -8.552 -8.783 -6.333 1.00 86.19 84 ARG A N 1
ATOM 668 C CA . ARG A 1 84 ? -9.343 -8.095 -5.303 1.00 86.19 84 ARG A CA 1
ATOM 669 C C . ARG A 1 84 ? -9.161 -6.575 -5.331 1.00 86.19 84 ARG A C 1
ATOM 671 O O . ARG A 1 84 ? -9.675 -5.896 -4.453 1.00 86.19 84 ARG A O 1
ATOM 678 N N . SER A 1 85 ? -8.499 -6.008 -6.347 1.00 83.19 85 SER A N 1
ATOM 679 C CA . SER A 1 85 ? -8.221 -4.559 -6.432 1.00 83.19 85 SER A CA 1
ATOM 680 C C . SER A 1 85 ? -9.422 -3.638 -6.584 1.00 83.19 85 SER A C 1
ATOM 682 O O . SER A 1 85 ? -9.285 -2.415 -6.529 1.00 83.19 85 SER A O 1
ATOM 684 N N . SER A 1 86 ? -10.610 -4.207 -6.768 1.00 84.06 86 SER A N 1
ATOM 685 C CA . SER A 1 86 ? -11.871 -3.474 -6.709 1.00 84.06 86 SER A CA 1
ATOM 686 C C . SER A 1 86 ? -12.506 -3.436 -5.318 1.00 84.06 86 SER A C 1
ATOM 688 O O . SER A 1 86 ? -13.515 -2.752 -5.148 1.00 84.06 86 SER A O 1
ATOM 690 N N . GLU A 1 87 ? -11.999 -4.206 -4.356 1.00 90.25 87 GLU A N 1
ATOM 691 C CA . GLU A 1 87 ? -12.506 -4.213 -2.984 1.00 90.25 87 GLU A CA 1
ATOM 692 C C . GLU A 1 87 ? -12.064 -2.952 -2.220 1.00 90.25 87 GLU A C 1
ATOM 694 O O . GLU A 1 87 ? -11.128 -2.269 -2.638 1.00 90.25 87 GLU A O 1
ATOM 699 N N . PRO A 1 88 ? -12.737 -2.597 -1.108 1.00 93.56 88 PRO A N 1
ATOM 700 C CA . PRO A 1 88 ? -12.272 -1.516 -0.247 1.00 93.56 88 PRO A CA 1
ATOM 701 C C . PRO A 1 88 ? -10.837 -1.766 0.246 1.00 93.56 88 PRO A C 1
ATOM 703 O O . PRO A 1 88 ? -10.488 -2.925 0.478 1.00 93.56 88 PRO A O 1
ATOM 706 N N . PRO A 1 89 ? -10.037 -0.714 0.496 1.00 94.31 89 PRO A N 1
ATOM 707 C CA . PRO A 1 89 ? -8.691 -0.868 1.042 1.00 94.31 89 PRO A CA 1
ATOM 708 C C . PRO A 1 89 ? -8.713 -1.630 2.368 1.00 94.31 89 PRO A C 1
ATOM 710 O O . PRO A 1 89 ? -9.688 -1.552 3.133 1.00 94.31 89 PRO A O 1
ATOM 713 N N . SER A 1 90 ? -7.640 -2.357 2.657 1.00 96.00 90 SER A N 1
ATOM 714 C CA . SER A 1 90 ? -7.550 -3.259 3.805 1.00 96.00 90 SER A CA 1
ATOM 715 C C . SER A 1 90 ? -7.815 -2.563 5.135 1.00 96.00 90 SER A C 1
ATOM 717 O O . SER A 1 90 ? -8.530 -3.109 5.978 1.00 96.00 90 SER A O 1
ATOM 719 N N . VAL A 1 91 ? -7.383 -1.311 5.307 1.00 97.62 91 VAL A N 1
ATOM 720 C CA . VAL A 1 91 ? -7.696 -0.520 6.508 1.00 97.62 91 VAL A CA 1
ATOM 721 C C . VAL A 1 91 ? -9.202 -0.309 6.705 1.00 97.62 91 VAL A C 1
ATOM 723 O O . VAL A 1 91 ? -9.691 -0.324 7.837 1.00 97.62 91 VAL A O 1
ATOM 726 N N . SER A 1 92 ? -9.963 -0.172 5.615 1.00 97.62 92 SER A N 1
ATOM 727 C CA . SER A 1 92 ? -11.423 -0.027 5.663 1.00 97.62 92 SER A CA 1
ATOM 728 C C . SER A 1 92 ? -12.113 -1.356 5.967 1.00 97.62 92 SER A C 1
ATOM 730 O O . SER A 1 92 ? -13.065 -1.383 6.747 1.00 97.62 92 SER A O 1
ATOM 732 N N . GLN A 1 93 ? -11.617 -2.464 5.407 1.00 98.00 93 GLN A N 1
ATOM 733 C CA . GLN A 1 93 ? -12.118 -3.807 5.723 1.00 98.00 93 GLN A CA 1
ATOM 734 C C . GLN A 1 93 ? -11.876 -4.159 7.203 1.00 98.00 93 GLN A C 1
ATOM 736 O O . GLN A 1 93 ? -12.791 -4.627 7.884 1.00 98.00 93 GLN A O 1
ATOM 741 N N . VAL A 1 94 ? -10.674 -3.871 7.724 1.00 98.12 94 VAL A N 1
ATOM 742 C CA . VAL A 1 94 ? -10.328 -4.045 9.146 1.00 98.12 94 VAL A CA 1
ATOM 743 C C . VAL A 1 94 ? -11.256 -3.212 10.026 1.00 98.12 94 VAL A C 1
ATOM 745 O O . VAL A 1 94 ? -11.844 -3.751 10.964 1.00 98.12 94 VAL A O 1
ATOM 748 N N . LEU A 1 95 ? -11.434 -1.922 9.714 1.00 98.19 95 LEU A N 1
ATOM 749 C CA . LEU A 1 95 ? -12.344 -1.058 10.464 1.00 98.19 95 LEU A CA 1
ATOM 750 C C . LEU A 1 95 ? -13.762 -1.640 10.494 1.00 98.19 95 LEU A C 1
ATOM 752 O O . LEU A 1 95 ? -14.319 -1.799 11.576 1.00 98.19 95 LEU A O 1
ATOM 756 N N . GLY A 1 96 ? -14.325 -2.007 9.339 1.00 97.62 96 GLY A N 1
ATOM 757 C CA . GLY A 1 96 ? -15.677 -2.566 9.261 1.00 97.62 96 GLY A CA 1
ATOM 758 C C . GLY A 1 96 ? -15.843 -3.835 10.104 1.00 97.62 96 GLY A C 1
ATOM 759 O O . GLY A 1 96 ? -16.850 -3.999 10.797 1.00 97.62 96 GLY A O 1
ATOM 760 N N . MET A 1 97 ? -14.825 -4.702 10.122 1.00 96.44 97 MET A N 1
ATOM 761 C CA . MET A 1 97 ? -14.819 -5.885 10.979 1.00 96.44 97 MET A CA 1
ATOM 762 C C . MET A 1 97 ? -14.816 -5.507 12.465 1.00 96.44 97 MET A C 1
ATOM 764 O O . MET A 1 97 ? -15.631 -6.032 13.222 1.00 96.44 97 MET A O 1
ATOM 768 N N . LEU A 1 98 ? -13.964 -4.574 12.895 1.00 96.12 98 LEU A N 1
ATOM 769 C CA . LEU A 1 98 ? -13.912 -4.130 14.293 1.00 96.12 98 LEU A CA 1
ATOM 770 C C . LEU A 1 98 ? -15.203 -3.417 14.726 1.00 96.12 98 LEU A C 1
ATOM 772 O O . LEU A 1 98 ? -15.673 -3.620 15.845 1.00 96.12 98 LEU A O 1
ATOM 776 N N . GLU A 1 99 ? -15.823 -2.631 13.845 1.00 96.56 99 GLU A N 1
ATOM 777 C CA . GLU A 1 99 ? -17.109 -1.975 14.110 1.00 96.56 99 GLU A CA 1
ATOM 778 C C . GLU A 1 99 ? -18.244 -2.988 14.276 1.00 96.56 99 GLU A C 1
ATOM 780 O O . GLU A 1 99 ? -19.071 -2.842 15.180 1.00 96.56 99 GLU A O 1
ATOM 785 N N . SER A 1 100 ? -18.243 -4.069 13.485 1.00 94.88 100 SER A N 1
ATOM 786 C CA . SER A 1 100 ? -19.189 -5.181 13.664 1.00 94.88 100 SER A CA 1
ATOM 787 C C . SER A 1 100 ? -19.032 -5.885 15.021 1.00 94.88 100 SER A C 1
ATOM 789 O O . SER A 1 100 ? -19.986 -6.465 15.537 1.00 94.88 100 SER A O 1
ATOM 791 N N . LEU A 1 101 ? -17.844 -5.781 15.627 1.00 91.38 101 LEU A N 1
ATOM 792 C CA . LEU A 1 101 ? -17.516 -6.299 16.957 1.00 91.38 101 LEU A CA 1
ATOM 793 C C . LEU A 1 101 ? -17.721 -5.261 18.074 1.00 91.38 101 LEU A C 1
ATOM 795 O O . LEU A 1 101 ? -17.434 -5.541 19.237 1.00 91.38 101 LEU A O 1
ATOM 799 N N . GLY A 1 102 ? -18.252 -4.082 17.745 1.00 94.19 102 GLY A N 1
ATOM 800 C CA . GLY A 1 102 ? -18.622 -3.053 18.712 1.00 94.19 102 GLY A CA 1
ATOM 801 C C . GLY A 1 102 ? -17.593 -1.942 18.910 1.00 94.19 102 GLY A C 1
ATOM 802 O O . GLY A 1 102 ? -17.836 -1.071 19.749 1.00 94.1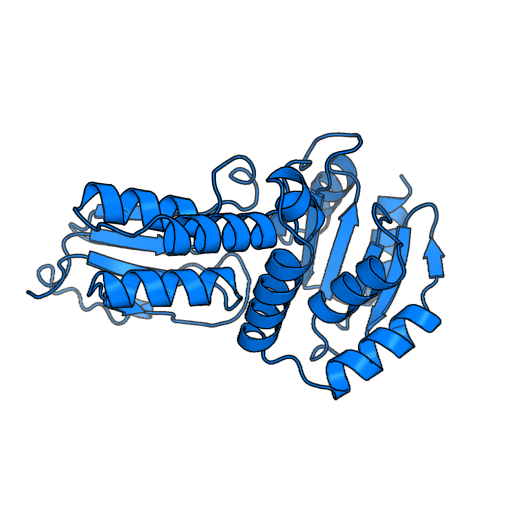9 102 GLY A O 1
ATOM 803 N N . LEU A 1 103 ? -16.490 -1.912 18.147 1.00 95.38 103 LEU A N 1
ATOM 804 C CA . LEU A 1 103 ? -15.601 -0.748 18.139 1.00 95.38 103 LEU A CA 1
ATOM 805 C C . LEU A 1 103 ? -16.382 0.487 17.674 1.00 95.38 103 LEU A C 1
ATOM 807 O O . LEU A 1 103 ? -17.141 0.445 16.707 1.00 95.38 103 LEU A O 1
ATOM 811 N N . ARG A 1 104 ? -16.182 1.609 18.364 1.00 96.06 104 ARG A N 1
ATOM 812 C CA . ARG A 1 104 ? -16.725 2.909 17.973 1.00 96.06 104 ARG A CA 1
ATOM 813 C C . ARG A 1 104 ? -15.577 3.891 17.832 1.00 96.06 104 ARG A C 1
ATOM 815 O O . ARG A 1 104 ? -14.827 4.104 18.781 1.00 96.06 104 ARG A O 1
ATOM 822 N N . ILE A 1 105 ? -15.467 4.500 16.659 1.00 96.81 105 ILE A N 1
ATOM 823 C CA . ILE A 1 105 ? -14.521 5.582 16.391 1.00 96.81 105 ILE A CA 1
ATOM 824 C C . ILE A 1 105 ? -15.279 6.870 16.073 1.00 96.81 105 ILE A C 1
ATOM 826 O O . ILE A 1 105 ? -16.447 6.839 15.688 1.00 96.81 105 ILE A O 1
ATOM 830 N N . ASN A 1 106 ? -14.619 8.010 16.254 1.00 97.19 106 ASN A N 1
ATOM 831 C CA . ASN A 1 106 ? -15.179 9.302 15.868 1.00 97.19 106 ASN A CA 1
ATOM 832 C C . ASN A 1 106 ? -14.944 9.596 14.374 1.00 97.19 106 ASN A C 1
ATOM 834 O O . ASN A 1 106 ? -14.096 8.979 13.726 1.00 97.19 106 ASN A O 1
ATOM 838 N N . GLU A 1 107 ? -15.664 10.591 13.852 1.00 97.50 107 GLU A N 1
ATOM 839 C CA . GLU A 1 107 ? -15.583 11.013 12.446 1.00 97.50 107 GLU A CA 1
ATOM 840 C C . GLU A 1 107 ? -14.170 11.426 12.019 1.00 97.50 107 GLU A C 1
ATOM 842 O O . GLU A 1 107 ? -13.736 11.114 10.915 1.00 97.50 107 GLU A O 1
ATOM 847 N N . ALA A 1 108 ? -13.399 12.062 12.907 1.00 97.75 108 ALA A N 1
ATOM 848 C CA . ALA A 1 108 ? -12.029 12.465 12.595 1.00 97.75 108 ALA A CA 1
ATOM 849 C C . ALA A 1 108 ? -11.109 11.256 12.346 1.00 97.75 108 ALA A C 1
ATOM 851 O O . ALA A 1 108 ? -10.298 11.277 11.417 1.00 97.75 108 ALA A O 1
ATOM 852 N N . LYS A 1 109 ? -11.234 10.186 13.146 1.00 97.44 109 LYS A N 1
ATOM 853 C CA . LYS A 1 109 ? -10.497 8.934 12.918 1.00 97.44 109 LYS A CA 1
ATOM 854 C C . LYS A 1 109 ? -11.028 8.219 11.677 1.00 97.44 109 LYS A C 1
ATOM 856 O O . LYS A 1 109 ? -10.212 7.706 10.924 1.00 97.44 109 LYS A O 1
ATOM 861 N N . ARG A 1 110 ? -12.341 8.233 11.412 1.00 97.88 110 ARG A N 1
ATOM 862 C CA . ARG A 1 110 ? -12.902 7.650 10.180 1.00 97.88 110 ARG A CA 1
ATOM 863 C C . ARG A 1 110 ? -12.330 8.329 8.936 1.00 97.88 110 ARG A C 1
ATOM 865 O O . ARG A 1 110 ? -11.741 7.647 8.104 1.00 97.88 110 ARG A O 1
ATOM 872 N N . ARG A 1 111 ? -12.382 9.664 8.873 1.00 98.19 111 ARG A N 1
ATOM 873 C CA . ARG A 1 111 ? -11.804 10.452 7.773 1.00 98.19 111 ARG A CA 1
ATOM 874 C C . ARG A 1 111 ? -10.313 10.177 7.591 1.00 98.19 111 ARG A C 1
ATOM 876 O O . ARG A 1 111 ? -9.845 10.037 6.468 1.00 98.19 111 ARG A O 1
ATOM 883 N N . TRP A 1 112 ? -9.557 10.066 8.684 1.00 98.50 112 TRP A N 1
ATOM 884 C CA . TRP A 1 112 ? -8.141 9.698 8.615 1.00 98.50 112 TRP A CA 1
ATOM 885 C C . TRP A 1 112 ? -7.920 8.347 7.920 1.00 98.50 112 TRP A C 1
ATOM 887 O O . TRP A 1 112 ? -7.059 8.246 7.052 1.00 98.50 112 TRP A O 1
ATOM 897 N N . LEU A 1 113 ? -8.701 7.325 8.270 1.00 98.31 113 LEU A N 1
ATOM 898 C CA . LEU A 1 113 ? -8.566 5.982 7.697 1.00 98.31 113 LEU A CA 1
ATOM 899 C C . LEU A 1 113 ? -9.023 5.926 6.236 1.00 98.31 113 LEU A C 1
ATOM 901 O O . LEU A 1 113 ? -8.385 5.247 5.438 1.00 98.31 113 LEU A O 1
ATOM 905 N N . GLU A 1 114 ? -10.066 6.676 5.870 1.00 98.12 114 GLU A N 1
ATOM 906 C CA . GLU A 1 114 ? -10.482 6.848 4.470 1.00 98.12 114 GLU A CA 1
ATOM 907 C C . GLU A 1 114 ? -9.349 7.430 3.621 1.00 98.12 114 GLU A C 1
ATOM 909 O O . GLU A 1 114 ? -9.056 6.926 2.539 1.00 98.12 114 GLU A O 1
ATOM 914 N N . LEU A 1 115 ? -8.672 8.464 4.128 1.00 98.56 115 LEU A N 1
ATOM 915 C CA . LEU A 1 115 ? -7.537 9.079 3.446 1.00 98.56 115 LEU A CA 1
ATOM 916 C C . LEU A 1 115 ? -6.338 8.128 3.332 1.00 98.56 115 LEU A C 1
ATOM 918 O O . LEU A 1 115 ? -5.697 8.082 2.284 1.00 98.56 115 LEU A O 1
ATOM 922 N N . VAL A 1 116 ? -6.035 7.367 4.390 1.00 98.12 116 VAL A N 1
ATOM 923 C CA . VAL A 1 116 ? -4.960 6.360 4.376 1.00 98.12 116 VAL A CA 1
ATOM 924 C C . VAL A 1 116 ? -5.261 5.253 3.365 1.00 98.12 116 VAL A C 1
ATOM 926 O O . VAL A 1 116 ? -4.393 4.929 2.559 1.00 98.12 116 VAL A O 1
ATOM 929 N N . GLY A 1 117 ? -6.488 4.730 3.346 1.00 96.00 117 GLY A N 1
ATOM 930 C CA . GLY A 1 117 ? -6.899 3.714 2.378 1.00 96.00 117 GLY A CA 1
ATOM 931 C C . GLY A 1 117 ? -6.874 4.238 0.941 1.00 96.00 117 GLY A C 1
ATOM 932 O O . GLY A 1 117 ? -6.351 3.582 0.047 1.00 96.00 117 GLY A O 1
ATOM 933 N N . ALA A 1 118 ? -7.348 5.466 0.707 1.00 94.75 118 ALA A N 1
ATOM 934 C CA . ALA A 1 118 ? -7.250 6.099 -0.607 1.00 94.75 118 ALA A CA 1
ATOM 935 C C . ALA A 1 118 ? -5.788 6.270 -1.053 1.00 94.75 118 ALA A C 1
ATOM 937 O O . ALA A 1 118 ? -5.454 6.017 -2.211 1.00 94.75 118 ALA A O 1
ATOM 938 N N . ASN A 1 119 ? -4.902 6.663 -0.138 1.00 94.25 119 ASN A N 1
ATOM 939 C CA . ASN A 1 119 ? -3.473 6.745 -0.407 1.00 94.25 119 ASN A CA 1
ATOM 940 C C . ASN A 1 119 ? -2.868 5.395 -0.816 1.00 94.25 119 ASN A C 1
ATOM 942 O O . ASN A 1 119 ? -2.020 5.376 -1.708 1.00 94.25 119 ASN A O 1
ATOM 946 N N . ASP A 1 120 ? -3.307 4.299 -0.203 1.00 91.62 120 ASP A N 1
ATOM 947 C CA . ASP A 1 120 ? -2.844 2.955 -0.548 1.00 91.62 120 ASP A CA 1
ATOM 948 C C . ASP A 1 120 ? -3.344 2.505 -1.934 1.00 91.62 120 ASP A C 1
ATOM 950 O O . ASP A 1 120 ? -2.576 2.015 -2.758 1.00 91.62 120 ASP A O 1
ATOM 954 N N . CYS A 1 121 ? -4.601 2.811 -2.276 1.00 88.69 121 CYS A N 1
ATOM 955 C CA . CYS A 1 121 ? -5.171 2.449 -3.578 1.00 88.69 121 CYS A CA 1
ATOM 956 C C . CYS A 1 121 ? -4.585 3.222 -4.776 1.00 88.69 121 CYS A C 1
ATOM 958 O O . CYS A 1 121 ? -4.620 2.718 -5.901 1.00 88.69 121 CYS A O 1
ATOM 960 N N . GLY A 1 122 ? -4.134 4.468 -4.590 1.00 86.75 122 GLY A N 1
ATOM 961 C CA . GLY A 1 122 ? -3.739 5.321 -5.722 1.00 86.75 122 GLY A CA 1
ATOM 962 C C . GLY A 1 122 ? -3.050 6.638 -5.370 1.00 86.75 122 GLY A C 1
ATOM 963 O O . GLY A 1 122 ? -3.074 7.582 -6.175 1.00 86.75 122 GLY A O 1
ATOM 964 N N . ALA A 1 123 ? -2.443 6.717 -4.183 1.00 90.44 123 ALA A N 1
ATOM 965 C CA . ALA A 1 123 ? -1.739 7.886 -3.663 1.00 90.44 123 ALA A CA 1
ATOM 966 C C . ALA A 1 123 ? -2.578 9.172 -3.797 1.00 90.44 123 ALA A C 1
ATOM 968 O O . ALA A 1 123 ? -3.724 9.232 -3.351 1.00 90.44 123 ALA A O 1
ATOM 969 N N . TYR A 1 124 ? -2.015 10.211 -4.416 1.00 91.12 124 TYR A N 1
ATOM 970 C CA . TYR A 1 124 ? -2.678 11.502 -4.586 1.00 91.12 124 TYR A CA 1
ATOM 971 C C . TYR A 1 124 ? -3.993 11.407 -5.362 1.00 91.12 124 TYR A C 1
ATOM 973 O O . TYR A 1 124 ? -4.985 11.972 -4.924 1.00 91.12 124 TYR A O 1
ATOM 981 N N . SER A 1 125 ? -4.032 10.653 -6.466 1.00 88.31 125 SER A N 1
ATOM 982 C CA . SER A 1 125 ? -5.214 10.613 -7.342 1.00 88.31 125 SER A CA 1
ATOM 983 C C . SER A 1 125 ? -6.460 10.062 -6.641 1.00 88.31 125 SER A C 1
ATOM 985 O O . SER A 1 125 ? -7.554 10.612 -6.767 1.00 88.31 125 SER A O 1
ATOM 987 N N . SER A 1 126 ? -6.289 9.014 -5.836 1.00 90.31 126 SER A N 1
ATOM 988 C CA . SER A 1 126 ? -7.375 8.432 -5.050 1.00 90.31 126 SER A CA 1
ATOM 989 C C . SER A 1 126 ? -7.785 9.335 -3.886 1.00 90.31 126 SER A C 1
ATOM 991 O O . SER A 1 126 ? -8.981 9.473 -3.635 1.00 90.31 126 SER A O 1
ATOM 993 N N . MET A 1 127 ? -6.843 10.015 -3.224 1.00 95.06 127 MET A N 1
ATOM 994 C CA . MET A 1 127 ? -7.178 11.008 -2.194 1.00 95.06 127 MET A CA 1
ATOM 995 C C . MET A 1 127 ? -7.953 12.205 -2.774 1.00 95.06 127 MET A C 1
ATOM 997 O O . MET A 1 127 ? -8.971 12.610 -2.215 1.00 95.06 127 MET A O 1
ATOM 1001 N N . GLU A 1 128 ? -7.536 12.740 -3.923 1.00 94.19 128 GLU A N 1
ATOM 1002 C CA . GLU A 1 128 ? -8.256 13.813 -4.624 1.00 94.19 128 GLU A CA 1
ATOM 1003 C C . GLU A 1 128 ? -9.688 13.389 -4.980 1.00 94.19 128 GLU A C 1
ATOM 1005 O O . GLU A 1 128 ? -10.624 14.169 -4.807 1.00 94.19 128 GLU A O 1
ATOM 1010 N N . SER A 1 129 ? -9.880 12.134 -5.407 1.00 92.56 129 SER A N 1
ATOM 1011 C CA . SER A 1 129 ? -11.200 11.610 -5.785 1.00 92.56 129 SER A CA 1
ATOM 1012 C C . SER A 1 129 ? -12.216 11.575 -4.636 1.00 92.56 129 SER A C 1
ATOM 1014 O O . SER A 1 129 ? -13.418 11.647 -4.884 1.00 92.56 129 SER A O 1
ATOM 1016 N N . ILE A 1 130 ? -11.743 11.523 -3.385 1.00 95.50 130 ILE A N 1
ATOM 1017 C CA . ILE A 1 130 ? -12.576 11.587 -2.173 1.00 95.50 130 ILE A CA 1
ATOM 1018 C C . ILE A 1 130 ? -12.577 12.987 -1.532 1.00 95.50 130 ILE A C 1
ATOM 1020 O O . ILE A 1 130 ? -12.914 13.148 -0.354 1.00 95.50 130 ILE A O 1
ATOM 1024 N N . GLY A 1 131 ? -12.163 14.004 -2.296 1.00 97.56 131 GLY A N 1
ATOM 1025 C CA . GLY A 1 131 ? -12.170 15.404 -1.884 1.00 97.56 131 GLY A CA 1
ATOM 1026 C C . GLY A 1 131 ? -11.122 15.752 -0.828 1.00 97.56 131 GLY A C 1
ATOM 1027 O O . GLY A 1 131 ? -11.388 16.602 0.017 1.00 97.56 131 GLY A O 1
ATOM 1028 N N . ALA A 1 132 ? -9.967 15.077 -0.811 1.00 98.00 132 ALA A N 1
ATOM 1029 C CA . ALA A 1 132 ? -8.898 15.403 0.130 1.00 98.00 132 ALA A CA 1
ATOM 1030 C C . ALA A 1 132 ? -8.339 16.814 -0.094 1.00 98.00 132 ALA A C 1
ATOM 1032 O O . ALA A 1 132 ? -8.044 17.214 -1.223 1.00 98.00 132 ALA A O 1
ATOM 1033 N N . THR A 1 133 ? -8.132 17.558 0.992 1.00 97.88 133 THR A N 1
ATOM 1034 C CA . THR A 1 133 ? -7.452 18.857 0.921 1.00 97.88 133 THR A CA 1
ATOM 1035 C C . THR A 1 133 ? -5.940 18.682 0.716 1.00 97.88 133 THR A C 1
ATOM 1037 O O . THR A 1 133 ? -5.378 17.627 1.037 1.00 97.88 133 THR A O 1
ATOM 1040 N N . PRO A 1 134 ? -5.223 19.715 0.232 1.00 95.62 134 PRO A N 1
ATOM 1041 C CA . PRO A 1 134 ? -3.762 19.691 0.181 1.00 95.62 134 PRO A CA 1
ATOM 1042 C C . PRO A 1 134 ? -3.112 19.375 1.536 1.00 95.62 134 PRO A C 1
ATOM 1044 O O . PRO A 1 134 ? -2.118 18.653 1.590 1.00 95.62 134 PRO A O 1
ATOM 1047 N N . GLU A 1 135 ? -3.671 19.882 2.635 1.00 97.44 135 GLU A N 1
ATOM 1048 C CA . GLU A 1 135 ? -3.213 19.617 4.001 1.00 97.44 135 GLU A CA 1
ATOM 1049 C C . GLU A 1 135 ? -3.391 18.144 4.389 1.00 97.44 135 GLU A C 1
ATOM 1051 O O . GLU A 1 135 ? -2.461 17.539 4.926 1.00 97.44 135 GLU A O 1
ATOM 1056 N N . GLU A 1 136 ? -4.560 17.560 4.103 1.00 98.31 136 GLU A N 1
ATOM 1057 C CA . GLU A 1 136 ? -4.845 16.143 4.355 1.00 98.31 136 GLU A CA 1
ATOM 1058 C C . GLU A 1 136 ? -3.877 15.246 3.580 1.00 98.31 136 GLU A C 1
ATOM 1060 O O . GLU A 1 136 ? -3.233 14.376 4.172 1.00 98.31 136 GLU A O 1
ATOM 1065 N N . MET A 1 137 ? -3.700 15.516 2.283 1.00 97.12 137 MET A N 1
ATOM 1066 C CA . MET A 1 137 ? -2.764 14.772 1.443 1.00 97.12 137 MET A CA 1
ATOM 1067 C C . MET A 1 137 ? -1.337 14.866 1.984 1.00 97.12 137 MET A C 1
ATOM 1069 O O . MET A 1 137 ? -0.700 13.837 2.201 1.00 97.12 137 MET A O 1
ATOM 1073 N N . ARG A 1 138 ? -0.836 16.073 2.295 1.00 96.00 138 ARG A N 1
ATOM 1074 C CA . ARG A 1 138 ? 0.509 16.239 2.880 1.00 96.00 138 ARG A CA 1
ATOM 1075 C C . ARG A 1 138 ? 0.672 15.446 4.174 1.00 96.00 138 ARG A C 1
ATOM 1077 O O . ARG A 1 138 ? 1.707 14.812 4.372 1.00 96.00 138 ARG A O 1
ATOM 1084 N N . ARG A 1 139 ? -0.343 15.444 5.042 1.00 97.75 139 ARG A N 1
ATOM 1085 C CA . ARG A 1 139 ? -0.310 14.705 6.311 1.00 97.75 139 ARG A CA 1
ATOM 1086 C C . ARG A 1 139 ? -0.222 13.192 6.094 1.00 97.75 139 ARG A C 1
ATOM 1088 O O . ARG A 1 139 ? 0.590 12.536 6.743 1.00 97.75 139 ARG A O 1
ATOM 1095 N N . VAL A 1 140 ? -1.024 12.640 5.188 1.00 97.88 140 VAL A N 1
ATOM 1096 C CA . VAL A 1 140 ? -1.047 11.196 4.889 1.00 97.88 140 VAL A CA 1
ATOM 1097 C C . VAL A 1 140 ? 0.246 10.751 4.207 1.00 97.88 140 VAL A C 1
ATOM 1099 O O . VAL A 1 140 ? 0.811 9.710 4.553 1.00 97.88 140 VAL A O 1
ATOM 1102 N N . ARG A 1 141 ? 0.776 11.566 3.288 1.00 95.94 141 ARG A N 1
ATOM 1103 C CA . ARG A 1 141 ? 2.070 11.292 2.652 1.00 95.94 141 ARG A CA 1
ATOM 1104 C C . ARG A 1 141 ? 3.207 11.349 3.662 1.00 95.94 141 ARG A C 1
ATOM 1106 O O . ARG A 1 141 ? 3.997 10.414 3.722 1.00 95.94 141 ARG A O 1
ATOM 1113 N N . ALA A 1 142 ? 3.245 12.353 4.540 1.00 95.25 142 ALA A N 1
ATOM 1114 C CA . ALA A 1 142 ? 4.222 12.410 5.630 1.00 95.25 142 ALA A CA 1
ATOM 1115 C C . ALA A 1 142 ? 4.156 11.173 6.546 1.00 95.25 142 ALA A C 1
ATOM 1117 O O . ALA A 1 142 ? 5.194 10.635 6.931 1.00 95.25 142 ALA A O 1
ATOM 1118 N N . TYR A 1 143 ? 2.950 10.687 6.848 1.00 96.19 143 TYR A N 1
ATOM 1119 C CA . TYR A 1 143 ? 2.749 9.468 7.630 1.00 96.19 143 TYR A CA 1
ATOM 1120 C C . TYR A 1 143 ? 3.297 8.221 6.922 1.00 96.19 143 TYR A C 1
ATOM 1122 O O . TYR A 1 143 ? 4.088 7.482 7.506 1.00 96.19 143 TYR A O 1
ATOM 1130 N N . THR A 1 144 ? 2.980 8.048 5.636 1.00 94.25 144 THR A N 1
ATOM 1131 C CA . THR A 1 144 ? 3.510 6.950 4.804 1.00 94.25 144 THR A CA 1
ATOM 1132 C C . THR A 1 144 ? 5.037 6.982 4.739 1.00 94.25 144 THR A C 1
ATOM 1134 O O . THR A 1 144 ? 5.702 5.962 4.909 1.00 94.25 144 THR A O 1
ATOM 1137 N N . ARG A 1 145 ? 5.618 8.169 4.543 1.00 93.06 145 ARG A N 1
ATOM 1138 C CA . ARG A 1 145 ? 7.072 8.366 4.472 1.00 93.06 145 ARG A CA 1
ATOM 1139 C C . ARG A 1 145 ? 7.758 8.013 5.787 1.00 93.06 145 ARG A C 1
ATOM 1141 O O . ARG A 1 145 ? 8.819 7.393 5.783 1.00 93.06 145 ARG A O 1
ATOM 1148 N N . LYS A 1 146 ? 7.141 8.366 6.917 1.00 94.06 146 LYS A N 1
ATOM 1149 C CA . LYS A 1 146 ? 7.629 7.970 8.240 1.00 94.06 146 LYS A CA 1
ATOM 1150 C C . LYS A 1 146 ? 7.599 6.447 8.405 1.00 94.06 146 LYS A C 1
ATOM 1152 O O . LYS A 1 146 ? 8.606 5.886 8.824 1.00 94.06 146 LYS A O 1
ATOM 1157 N N . ALA A 1 147 ? 6.495 5.793 8.037 1.00 91.75 147 ALA A N 1
ATOM 1158 C CA . ALA A 1 147 ? 6.351 4.335 8.119 1.00 91.75 147 ALA A CA 1
ATOM 1159 C C . ALA A 1 147 ? 7.402 3.588 7.275 1.00 91.75 147 ALA A C 1
ATOM 1161 O O . ALA A 1 147 ? 7.955 2.580 7.706 1.00 91.75 147 ALA A O 1
ATOM 1162 N N . GLN A 1 148 ? 7.740 4.126 6.099 1.00 88.75 148 GLN A N 1
ATOM 1163 C CA . GLN A 1 148 ? 8.748 3.550 5.202 1.00 88.75 148 GLN A CA 1
ATOM 1164 C C . GLN A 1 148 ? 10.199 3.937 5.543 1.00 88.75 148 GLN A C 1
ATOM 1166 O O . GLN A 1 148 ? 11.121 3.509 4.845 1.00 88.75 148 GLN A O 1
ATOM 1171 N N . GLY A 1 149 ? 10.425 4.744 6.588 1.00 91.19 149 GLY A N 1
ATOM 1172 C CA . GLY A 1 149 ? 11.766 5.166 7.002 1.00 91.19 149 GLY A CA 1
ATOM 1173 C C . GLY A 1 149 ? 12.475 6.042 5.967 1.00 91.19 149 GLY A C 1
ATOM 1174 O O . GLY A 1 149 ? 13.677 5.894 5.746 1.00 91.19 149 GLY A O 1
ATOM 1175 N N . ILE A 1 150 ? 11.739 6.927 5.288 1.00 92.50 150 ILE A N 1
ATOM 1176 C CA . ILE A 1 150 ? 12.318 7.803 4.265 1.00 92.50 150 ILE A CA 1
ATOM 1177 C C . ILE A 1 150 ? 13.297 8.800 4.890 1.00 92.50 150 ILE A C 1
ATOM 1179 O O . ILE A 1 150 ? 12.967 9.503 5.844 1.00 92.50 150 ILE A O 1
ATOM 1183 N N . THR A 1 151 ? 14.500 8.877 4.319 1.00 93.62 151 THR A N 1
ATOM 1184 C CA . THR A 1 151 ? 15.578 9.773 4.748 1.00 93.62 151 THR A CA 1
ATOM 1185 C C . THR A 1 151 ? 15.794 10.898 3.733 1.00 93.62 151 THR A C 1
ATOM 1187 O O . THR A 1 151 ? 15.346 10.821 2.588 1.00 93.62 151 THR A O 1
ATOM 1190 N N . ALA A 1 152 ? 16.527 11.943 4.129 1.00 93.25 152 ALA A N 1
ATOM 1191 C CA . ALA A 1 152 ? 16.924 13.018 3.216 1.00 93.25 152 ALA A CA 1
ATOM 1192 C C . ALA A 1 152 ? 17.809 12.518 2.056 1.00 93.25 152 ALA A C 1
ATOM 1194 O O . ALA A 1 152 ? 17.744 13.050 0.952 1.00 93.25 152 ALA A O 1
ATOM 1195 N N . GLU A 1 153 ? 18.604 11.469 2.283 1.00 93.19 153 GLU A N 1
ATOM 1196 C CA . GLU A 1 153 ? 19.412 10.836 1.237 1.00 93.19 153 GLU A CA 1
ATOM 1197 C C . GLU A 1 153 ? 18.535 10.152 0.178 1.00 93.19 153 GLU A C 1
ATOM 1199 O O . GLU A 1 153 ? 18.804 10.279 -1.019 1.00 93.19 153 GLU A O 1
ATOM 1204 N N . HIS A 1 154 ? 17.447 9.487 0.594 1.00 94.25 154 HIS A N 1
ATOM 1205 C CA . HIS A 1 154 ? 16.476 8.931 -0.351 1.00 94.25 154 HIS A CA 1
ATOM 1206 C C . HIS A 1 154 ? 15.858 10.027 -1.229 1.00 94.25 154 HIS A C 1
ATOM 1208 O O . HIS A 1 154 ? 15.720 9.832 -2.434 1.00 94.25 154 HIS A O 1
ATOM 1214 N N . GLU A 1 155 ? 15.525 11.182 -0.645 1.00 93.38 155 GLU A N 1
ATOM 1215 C CA . GLU A 1 155 ? 14.974 12.327 -1.383 1.00 93.38 155 GLU A CA 1
ATOM 1216 C C . GLU A 1 155 ? 15.951 12.913 -2.398 1.00 93.38 155 GLU A C 1
ATOM 1218 O O . GLU A 1 155 ? 15.595 13.108 -3.562 1.00 93.38 155 GLU A O 1
ATOM 1223 N N . ALA A 1 156 ? 17.193 13.155 -1.975 1.00 93.62 156 ALA A N 1
ATOM 1224 C CA . ALA A 1 156 ? 18.231 13.680 -2.853 1.00 93.62 156 ALA A CA 1
ATOM 1225 C C . ALA A 1 156 ? 18.507 12.721 -4.022 1.00 93.62 156 ALA A C 1
ATOM 1227 O O . ALA A 1 156 ? 18.615 13.148 -5.170 1.00 93.62 156 ALA A O 1
ATOM 1228 N N . THR A 1 157 ? 18.550 11.415 -3.744 1.00 94.12 157 THR A N 1
ATOM 1229 C CA . THR A 1 157 ? 18.782 10.397 -4.775 1.00 94.12 157 THR A CA 1
ATOM 1230 C C . THR A 1 157 ? 17.617 10.310 -5.759 1.00 94.12 157 THR A C 1
ATOM 1232 O O . THR A 1 157 ? 17.844 10.235 -6.965 1.00 94.12 157 THR A O 1
ATOM 1235 N N . ALA A 1 158 ? 16.372 10.358 -5.273 1.00 94.00 158 ALA A N 1
ATOM 1236 C CA . ALA A 1 158 ? 15.190 10.366 -6.133 1.00 94.00 158 ALA A CA 1
ATOM 1237 C C . ALA A 1 158 ? 15.146 11.603 -7.044 1.00 94.00 158 ALA A C 1
ATOM 1239 O O . ALA A 1 158 ? 14.809 11.470 -8.219 1.00 94.00 158 ALA A O 1
ATOM 1240 N N . ARG A 1 159 ? 15.560 12.774 -6.536 1.00 94.69 159 ARG A N 1
ATOM 1241 C CA . ARG A 1 159 ? 15.631 14.009 -7.330 1.00 94.69 159 ARG A CA 1
ATOM 1242 C C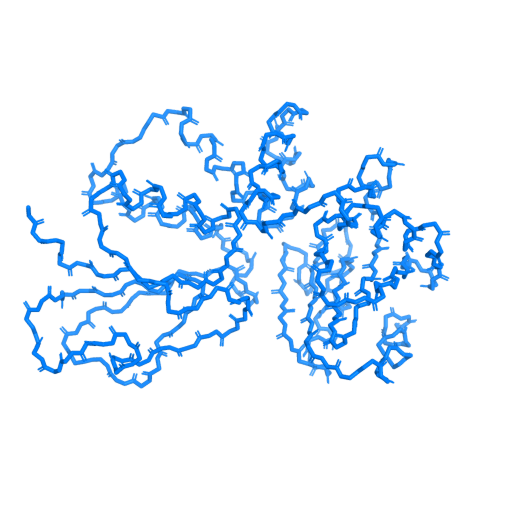 . ARG A 1 159 ? 16.643 13.893 -8.467 1.00 94.69 159 ARG A C 1
ATOM 1244 O O . ARG A 1 159 ? 16.294 14.146 -9.613 1.00 94.69 159 ARG A O 1
ATOM 1251 N N . ILE A 1 160 ? 17.854 13.419 -8.169 1.00 94.75 160 ILE A N 1
ATOM 1252 C CA . ILE A 1 160 ? 18.890 13.180 -9.188 1.00 94.75 160 ILE A CA 1
ATOM 1253 C C . ILE A 1 160 ? 18.397 12.172 -10.238 1.00 94.75 160 ILE A C 1
ATOM 1255 O O . ILE A 1 160 ? 18.593 12.373 -11.434 1.00 94.75 160 ILE A O 1
ATOM 1259 N N . ALA A 1 161 ? 17.733 11.095 -9.808 1.00 95.38 161 ALA A N 1
ATOM 1260 C CA . ALA A 1 161 ? 17.178 10.097 -10.718 1.00 95.38 161 ALA A CA 1
ATOM 1261 C C . ALA A 1 161 ? 16.088 10.675 -11.637 1.00 95.38 161 ALA A C 1
ATOM 1263 O O . ALA A 1 161 ? 16.011 10.297 -12.805 1.00 95.38 161 ALA A O 1
ATOM 1264 N N . LEU A 1 162 ? 15.261 11.594 -11.129 1.00 94.81 162 LEU A N 1
ATOM 1265 C CA . LEU A 1 162 ? 14.239 12.290 -11.911 1.00 94.81 162 LEU A CA 1
ATOM 1266 C C . LEU A 1 162 ? 14.833 13.270 -12.926 1.00 94.81 162 LEU A C 1
ATOM 1268 O O . LEU A 1 162 ? 14.338 13.335 -14.050 1.00 94.81 162 LEU A O 1
ATOM 1272 N N . ASP A 1 163 ? 15.905 13.978 -12.572 1.00 94.56 163 ASP A N 1
ATOM 1273 C CA . ASP A 1 163 ? 16.605 14.885 -13.492 1.00 94.56 163 ASP A CA 1
ATOM 1274 C C . ASP A 1 163 ? 17.255 14.129 -14.666 1.00 94.56 163 ASP A C 1
ATOM 1276 O O . ASP A 1 163 ? 17.381 14.663 -15.768 1.00 94.56 163 ASP A O 1
ATOM 1280 N N . LEU A 1 164 ? 17.636 12.866 -14.445 1.00 95.75 164 LEU A N 1
ATOM 1281 C CA . LEU A 1 164 ? 18.197 11.963 -15.456 1.00 95.75 164 LEU A CA 1
ATOM 1282 C C . LEU A 1 164 ? 17.143 11.095 -16.161 1.00 95.75 164 LEU A C 1
ATOM 1284 O O . LEU A 1 164 ? 17.495 10.288 -17.027 1.00 95.75 164 LEU A O 1
ATOM 1288 N N . ALA A 1 165 ? 15.869 11.219 -15.780 1.00 95.69 165 ALA A N 1
ATOM 1289 C CA . ALA A 1 165 ? 14.801 10.385 -16.305 1.00 95.69 165 ALA A CA 1
ATOM 1290 C C . ALA A 1 165 ? 14.584 10.619 -17.804 1.00 95.69 165 ALA A C 1
ATOM 1292 O O . ALA A 1 165 ? 14.750 11.723 -18.326 1.00 95.69 165 ALA A O 1
ATOM 1293 N N . GLN A 1 166 ? 14.171 9.566 -18.505 1.00 94.94 166 GLN A N 1
ATOM 1294 C CA . GLN A 1 166 ? 14.010 9.586 -19.957 1.00 94.94 166 GLN A CA 1
ATOM 1295 C C . GLN A 1 166 ? 12.596 9.188 -20.351 1.00 94.94 166 GLN A C 1
ATOM 1297 O O . GLN A 1 166 ? 11.979 8.335 -19.720 1.00 94.94 166 GLN A O 1
ATOM 1302 N N . MET A 1 167 ? 12.082 9.785 -21.422 1.00 93.94 167 MET A N 1
ATOM 1303 C CA . MET A 1 167 ? 10.811 9.362 -22.000 1.00 93.94 167 MET A CA 1
ATOM 1304 C C . MET A 1 167 ? 11.031 8.166 -22.925 1.00 93.94 167 MET A C 1
ATOM 1306 O O . MET A 1 167 ? 11.774 8.256 -23.901 1.00 93.94 167 MET A O 1
ATOM 1310 N N . CYS A 1 168 ? 10.332 7.069 -22.653 1.00 88.94 168 CYS A N 1
ATOM 1311 C CA . CYS A 1 168 ? 10.208 5.927 -23.551 1.00 88.94 168 CYS A CA 1
ATOM 1312 C C . CYS A 1 168 ? 8.747 5.836 -24.003 1.00 88.94 168 CYS A C 1
ATOM 1314 O O . CYS A 1 168 ? 7.887 5.324 -23.285 1.00 88.94 168 CYS A O 1
ATOM 1316 N N . GLY A 1 169 ? 8.451 6.402 -25.176 1.00 87.38 169 GLY A N 1
ATOM 1317 C CA . GLY A 1 169 ? 7.070 6.591 -25.619 1.00 87.38 169 GLY A CA 1
ATOM 1318 C C . GLY A 1 169 ? 6.325 7.551 -24.684 1.00 87.38 169 GLY A C 1
ATOM 1319 O O . GLY A 1 169 ? 6.749 8.690 -24.495 1.00 87.38 169 GLY A O 1
ATOM 1320 N N . ARG A 1 170 ? 5.222 7.084 -24.088 1.00 88.25 170 ARG A N 1
ATOM 1321 C CA . ARG A 1 170 ? 4.406 7.844 -23.116 1.00 88.25 170 ARG A CA 1
ATOM 1322 C C . ARG A 1 170 ? 4.866 7.704 -21.661 1.00 88.25 170 ARG A C 1
ATOM 1324 O O . ARG A 1 170 ? 4.377 8.438 -20.806 1.00 88.25 170 ARG A O 1
ATOM 1331 N N . VAL A 1 171 ? 5.795 6.790 -21.383 1.00 91.75 171 VAL A N 1
ATOM 1332 C CA . VAL A 1 171 ? 6.227 6.451 -20.023 1.00 91.75 171 VAL A CA 1
ATOM 1333 C C . VAL A 1 171 ? 7.537 7.155 -19.688 1.00 91.75 171 VAL A C 1
ATOM 1335 O O . VAL A 1 171 ? 8.518 7.048 -20.423 1.00 91.75 171 VAL A O 1
ATOM 1338 N N . LEU A 1 172 ? 7.561 7.856 -18.555 1.00 95.31 172 LEU A N 1
ATOM 1339 C CA . LEU A 1 172 ? 8.775 8.420 -17.975 1.00 95.31 172 LEU A CA 1
ATOM 1340 C C . LEU A 1 172 ? 9.530 7.326 -17.212 1.00 95.31 172 LEU A C 1
ATOM 1342 O O . LEU A 1 172 ? 9.045 6.812 -16.206 1.00 95.31 172 LEU A O 1
ATOM 1346 N N . VAL A 1 173 ? 10.723 6.975 -17.668 1.00 94.94 173 VAL A N 1
ATOM 1347 C CA . VAL A 1 173 ? 11.569 5.956 -17.047 1.00 94.94 173 VAL A CA 1
ATOM 1348 C C . VAL A 1 173 ? 12.545 6.624 -16.088 1.00 94.94 173 VAL A C 1
ATOM 1350 O O . VAL A 1 173 ? 13.379 7.431 -16.498 1.00 94.94 173 VAL A O 1
ATOM 1353 N N . VAL A 1 174 ? 12.446 6.268 -14.809 1.00 95.50 174 VAL A N 1
ATOM 1354 C CA . VAL A 1 174 ? 13.271 6.788 -13.714 1.00 95.50 174 VAL A CA 1
ATOM 1355 C C . VAL A 1 174 ? 14.145 5.656 -13.191 1.00 95.50 174 VAL A C 1
ATOM 1357 O O . VAL A 1 174 ? 13.629 4.670 -12.666 1.00 95.50 174 VAL A O 1
ATOM 1360 N N . GLN A 1 175 ? 15.466 5.781 -13.321 1.00 93.56 175 GLN A N 1
ATOM 1361 C CA . GLN A 1 175 ? 16.398 4.765 -12.826 1.00 93.56 175 GLN A CA 1
ATOM 1362 C C . GLN A 1 175 ? 16.922 5.123 -11.437 1.00 93.56 175 GLN A C 1
ATOM 1364 O O . GLN A 1 175 ? 17.580 6.146 -11.257 1.00 93.56 175 GLN A O 1
ATOM 1369 N N . LEU A 1 176 ? 16.654 4.263 -10.457 1.00 91.75 176 LEU A N 1
ATOM 1370 C CA . LEU A 1 176 ? 17.192 4.382 -9.109 1.00 91.75 176 LEU A CA 1
ATOM 1371 C C . LEU A 1 176 ? 18.528 3.630 -9.009 1.00 91.75 176 LEU A C 1
ATOM 1373 O O . LEU A 1 176 ? 18.608 2.462 -9.391 1.00 91.75 176 LEU A O 1
ATOM 1377 N N . PRO A 1 177 ? 19.5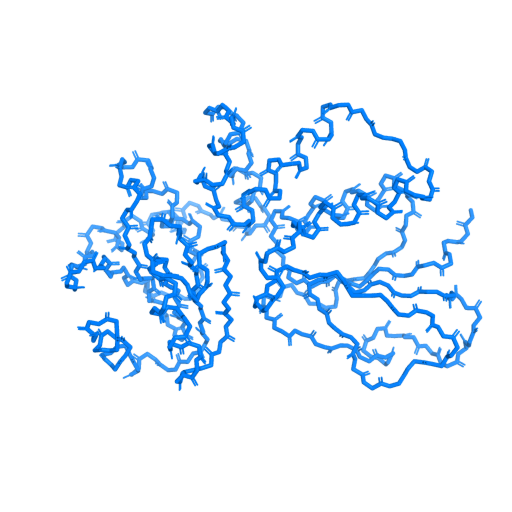84 4.256 -8.462 1.00 85.69 177 PRO A N 1
ATOM 1378 C CA . PRO A 1 177 ? 20.928 3.679 -8.468 1.00 85.69 177 PRO A CA 1
ATOM 1379 C C . PRO A 1 177 ? 21.121 2.548 -7.447 1.00 85.69 177 PRO A C 1
ATOM 1381 O O . PRO A 1 177 ? 22.083 1.789 -7.543 1.00 85.69 177 PRO A O 1
ATOM 1384 N N . ASN A 1 178 ? 20.248 2.435 -6.443 1.00 82.50 178 ASN A N 1
ATOM 1385 C CA . ASN A 1 178 ? 20.343 1.434 -5.383 1.00 82.50 178 ASN A CA 1
ATOM 1386 C C . ASN A 1 178 ? 18.944 1.013 -4.878 1.00 82.50 178 ASN A C 1
ATOM 1388 O O . ASN A 1 178 ? 17.937 1.650 -5.182 1.00 82.50 178 ASN A O 1
ATOM 1392 N N . VAL A 1 179 ? 18.882 -0.084 -4.115 1.00 75.94 179 VAL A N 1
ATOM 1393 C CA . VAL A 1 179 ? 17.626 -0.674 -3.602 1.00 75.94 179 VAL A CA 1
ATOM 1394 C C . VAL A 1 179 ? 17.055 0.020 -2.362 1.00 75.94 179 VAL A C 1
ATOM 1396 O O . VAL A 1 179 ? 15.950 -0.315 -1.930 1.00 75.94 179 VAL A O 1
ATOM 1399 N N . SER A 1 180 ? 17.803 0.936 -1.738 1.00 78.81 180 SER A N 1
ATOM 1400 C CA . SER A 1 180 ? 17.358 1.597 -0.507 1.00 78.81 180 SER A CA 1
ATOM 1401 C C . SER A 1 180 ? 16.353 2.713 -0.786 1.00 78.81 180 SER A C 1
ATOM 1403 O O . SER A 1 180 ? 15.431 2.900 0.012 1.00 78.81 180 SER A O 1
ATOM 1405 N N . VAL A 1 181 ? 16.463 3.391 -1.935 1.00 83.69 181 VAL A N 1
ATOM 1406 C CA . VAL A 1 181 ? 15.514 4.437 -2.337 1.00 83.69 181 VAL A CA 1
ATOM 1407 C C . VAL A 1 181 ? 14.141 3.831 -2.615 1.00 83.69 181 VAL A C 1
ATOM 1409 O O . VAL A 1 181 ? 13.995 2.870 -3.369 1.00 83.69 181 VAL A O 1
ATOM 1412 N N . LYS A 1 182 ? 13.114 4.404 -1.987 1.00 86.94 182 LYS A N 1
ATOM 1413 C CA . LYS A 1 182 ? 11.731 3.940 -2.097 1.00 86.94 182 LYS A CA 1
ATOM 1414 C C . LYS A 1 182 ? 10.993 4.707 -3.187 1.00 86.94 182 LYS A C 1
ATOM 1416 O O . LYS A 1 182 ? 11.151 5.919 -3.316 1.00 86.94 182 LYS A O 1
ATOM 1421 N N . ASN A 1 183 ? 10.107 4.012 -3.899 1.00 88.56 183 ASN A N 1
ATOM 1422 C CA . ASN A 1 183 ? 9.302 4.585 -4.982 1.00 88.56 183 ASN A CA 1
ATOM 1423 C C . ASN A 1 183 ? 8.515 5.829 -4.545 1.00 88.56 183 ASN A C 1
ATOM 1425 O O . ASN A 1 183 ? 8.347 6.750 -5.336 1.00 88.56 183 ASN A O 1
ATOM 1429 N N . VAL A 1 184 ? 8.086 5.882 -3.276 1.00 89.75 184 VAL A N 1
ATOM 1430 C CA . VAL A 1 184 ? 7.355 7.016 -2.688 1.00 89.75 184 VAL A CA 1
ATOM 1431 C C . VAL A 1 184 ? 8.057 8.361 -2.924 1.00 89.75 184 VAL A C 1
ATOM 1433 O O . VAL A 1 184 ? 7.376 9.335 -3.222 1.00 89.75 184 VAL A O 1
ATOM 1436 N N . CYS A 1 185 ? 9.397 8.403 -2.885 1.00 93.38 185 CYS A N 1
ATOM 1437 C CA . CYS A 1 185 ? 10.171 9.629 -3.095 1.00 93.38 185 CYS A CA 1
ATOM 1438 C C . CYS A 1 185 ? 9.999 10.166 -4.521 1.00 93.38 185 CYS A C 1
ATOM 1440 O O . CYS A 1 185 ? 9.802 11.357 -4.724 1.00 93.38 185 CYS A O 1
ATOM 1442 N N . VAL A 1 186 ? 10.021 9.276 -5.517 1.00 93.50 186 VAL A N 1
ATOM 1443 C CA . VAL A 1 186 ? 9.813 9.646 -6.924 1.00 93.50 186 VAL A CA 1
ATOM 1444 C C . VAL A 1 186 ? 8.362 10.071 -7.155 1.00 93.50 186 VAL A C 1
ATOM 1446 O O . VAL A 1 186 ? 8.104 11.066 -7.825 1.00 93.50 186 VAL A O 1
ATOM 1449 N N . ILE A 1 187 ? 7.407 9.333 -6.581 1.00 91.81 187 ILE A N 1
ATOM 1450 C CA . ILE A 1 187 ? 5.968 9.579 -6.753 1.00 91.81 187 ILE A CA 1
ATOM 1451 C C . ILE A 1 187 ? 5.567 10.951 -6.198 1.00 91.81 187 ILE A C 1
ATOM 1453 O O . ILE A 1 187 ? 4.837 11.685 -6.866 1.00 91.81 187 ILE A O 1
ATOM 1457 N N . ASP A 1 188 ? 6.043 11.296 -4.999 1.00 93.00 188 ASP A N 1
ATOM 1458 C CA . ASP A 1 188 ? 5.759 12.586 -4.361 1.00 93.00 188 ASP A CA 1
ATOM 1459 C C . ASP A 1 188 ? 6.335 13.743 -5.182 1.00 93.00 188 ASP A C 1
ATOM 1461 O O . ASP A 1 188 ? 5.612 14.684 -5.507 1.00 93.00 188 ASP A O 1
ATOM 1465 N N . GLN A 1 189 ? 7.596 13.636 -5.609 1.00 93.19 189 GLN A N 1
ATOM 1466 C CA . GLN A 1 189 ? 8.249 14.678 -6.403 1.00 93.19 189 GLN A CA 1
ATOM 1467 C C . GLN A 1 189 ? 7.578 14.880 -7.767 1.00 93.19 189 GLN A C 1
ATOM 1469 O O . GLN A 1 189 ? 7.348 16.016 -8.168 1.00 93.19 189 GLN A O 1
ATOM 1474 N N . LEU A 1 190 ? 7.177 13.805 -8.458 1.00 92.81 190 LEU A N 1
ATOM 1475 C CA . LEU A 1 190 ? 6.416 13.921 -9.708 1.00 92.81 190 LEU A CA 1
ATOM 1476 C C . LEU A 1 190 ? 5.101 14.686 -9.516 1.00 92.81 190 LEU A C 1
ATOM 1478 O O . LEU A 1 190 ? 4.709 15.474 -10.379 1.00 92.81 190 LEU A O 1
ATOM 1482 N N . TYR A 1 191 ? 4.409 14.451 -8.401 1.00 90.94 191 TYR A N 1
ATOM 1483 C CA . TYR A 1 191 ? 3.182 15.171 -8.086 1.00 90.94 191 TYR A CA 1
ATOM 1484 C C . TYR A 1 191 ? 3.452 16.653 -7.783 1.00 90.94 191 TYR A C 1
ATOM 1486 O O . TYR A 1 191 ? 2.744 17.518 -8.304 1.00 90.94 191 TYR A O 1
ATOM 1494 N N . GLU A 1 192 ? 4.477 16.948 -6.981 1.00 90.38 192 GLU A N 1
ATOM 1495 C CA . GLU A 1 192 ? 4.895 18.312 -6.625 1.00 90.38 192 GLU A CA 1
ATOM 1496 C C . GLU A 1 192 ? 5.357 19.125 -7.841 1.00 90.38 192 GLU A C 1
ATOM 1498 O O . GLU A 1 192 ? 5.007 20.298 -7.964 1.00 90.38 192 GLU A O 1
ATOM 1503 N N . ASP A 1 193 ? 6.037 18.482 -8.792 1.00 92.00 193 ASP A N 1
ATOM 1504 C CA . ASP A 1 193 ? 6.467 19.076 -10.062 1.00 92.00 193 ASP A CA 1
ATOM 1505 C C . ASP A 1 193 ? 5.294 19.289 -11.048 1.00 92.00 193 ASP A C 1
ATOM 1507 O O . ASP A 1 193 ? 5.493 19.664 -12.205 1.00 92.00 193 ASP A O 1
ATOM 1511 N N . GLY A 1 194 ? 4.053 19.016 -10.628 1.00 91.00 194 GLY A N 1
ATOM 1512 C CA . GLY A 1 194 ? 2.850 19.209 -11.435 1.00 91.00 194 GLY A CA 1
ATOM 1513 C C . GLY A 1 194 ? 2.644 18.151 -12.521 1.00 91.00 194 GLY A C 1
ATOM 1514 O O . GLY A 1 194 ? 1.767 18.312 -13.368 1.00 91.00 194 GLY A O 1
ATOM 1515 N N . ARG A 1 195 ? 3.387 17.036 -12.499 1.00 89.62 195 ARG A N 1
ATOM 1516 C CA . ARG A 1 195 ? 3.287 15.944 -13.488 1.00 89.62 195 ARG A CA 1
ATOM 1517 C C . ARG A 1 195 ? 2.160 14.962 -13.156 1.00 89.62 195 ARG A C 1
ATOM 1519 O O . ARG A 1 195 ? 2.304 13.743 -13.272 1.00 89.62 195 ARG A O 1
ATOM 1526 N N . LYS A 1 196 ? 1.007 15.488 -12.734 1.00 82.62 196 LYS A N 1
ATOM 1527 C CA . LYS A 1 196 ? -0.189 14.682 -12.457 1.00 82.62 196 LYS A CA 1
ATOM 1528 C C . LYS A 1 196 ? -0.606 13.932 -13.720 1.00 82.62 196 LYS A C 1
ATOM 1530 O O . LYS A 1 196 ? -0.579 14.476 -14.816 1.00 82.62 196 LYS A O 1
ATOM 1535 N N . GLY A 1 197 ? -0.981 12.666 -13.566 1.00 82.00 197 GLY A N 1
ATOM 1536 C CA . GLY A 1 197 ? -1.386 11.828 -14.698 1.00 82.00 197 GLY A CA 1
ATOM 1537 C C . GLY A 1 197 ? -0.234 11.212 -15.498 1.00 82.00 197 GLY A C 1
ATOM 1538 O O . GLY A 1 197 ? -0.470 10.188 -16.126 1.00 82.00 197 GLY A O 1
ATOM 1539 N N . GLN A 1 198 ? 1.003 11.717 -15.390 1.00 90.50 198 GLN A N 1
ATOM 1540 C CA . GLN A 1 198 ? 2.168 11.133 -16.067 1.00 90.50 198 GLN A CA 1
ATOM 1541 C C . GLN A 1 198 ? 2.295 9.643 -15.731 1.00 90.50 198 GLN A C 1
ATOM 1543 O O . GLN A 1 198 ? 2.204 9.247 -14.561 1.00 90.50 198 GLN A O 1
ATOM 1548 N N . GLU A 1 199 ? 2.482 8.826 -16.763 1.00 92.38 199 GLU A N 1
ATOM 1549 C CA . GLU A 1 199 ? 2.871 7.431 -16.599 1.00 92.38 199 GLU A CA 1
ATOM 1550 C C . GLU A 1 199 ? 4.360 7.348 -16.348 1.00 92.38 199 GLU A C 1
ATOM 1552 O O . GLU A 1 199 ? 5.147 8.049 -16.989 1.00 92.38 199 GLU A O 1
ATOM 1557 N N . TYR A 1 200 ? 4.757 6.485 -15.431 1.00 94.00 200 TYR A N 1
ATOM 1558 C CA . TYR A 1 200 ? 6.158 6.345 -15.090 1.00 94.00 200 TYR A CA 1
ATOM 1559 C C . TYR A 1 200 ? 6.499 4.903 -14.774 1.00 94.00 200 TYR A C 1
ATOM 1561 O O . TYR A 1 200 ? 5.688 4.154 -14.229 1.00 94.00 200 TYR A O 1
ATOM 1569 N N . MET A 1 201 ? 7.737 4.547 -15.087 1.00 94.25 201 MET A N 1
ATOM 1570 C CA . MET A 1 201 ? 8.356 3.300 -14.690 1.00 94.25 201 MET A CA 1
ATOM 1571 C C . MET A 1 201 ? 9.578 3.625 -13.841 1.00 94.25 201 MET A C 1
ATOM 1573 O O . MET A 1 201 ? 10.525 4.246 -14.314 1.00 94.25 201 MET A O 1
ATOM 1577 N N . ILE A 1 202 ? 9.551 3.206 -12.584 1.00 94.19 202 ILE A N 1
ATOM 1578 C CA . ILE A 1 202 ? 10.695 3.264 -11.683 1.00 94.19 202 ILE A CA 1
ATOM 1579 C C . ILE A 1 202 ? 11.441 1.940 -11.812 1.00 94.19 202 ILE A C 1
ATOM 1581 O O . ILE A 1 202 ? 10.855 0.867 -11.649 1.00 94.19 202 ILE A O 1
ATOM 1585 N N . VAL A 1 203 ? 12.729 2.030 -12.122 1.00 92.19 203 VAL A N 1
ATOM 1586 C CA . VAL A 1 203 ? 13.630 0.892 -12.298 1.00 92.19 203 VAL A CA 1
ATOM 1587 C C . VAL A 1 203 ? 14.715 0.985 -11.244 1.00 92.19 203 VAL A C 1
ATOM 1589 O O . VAL A 1 203 ? 15.596 1.833 -11.344 1.00 92.19 203 VAL A O 1
ATOM 1592 N N . GLY A 1 204 ? 14.648 0.144 -10.221 1.00 88.25 204 GLY A N 1
ATOM 1593 C CA . GLY A 1 204 ? 15.728 -0.012 -9.254 1.00 88.25 204 GLY A CA 1
ATOM 1594 C C . GLY A 1 204 ? 16.538 -1.282 -9.515 1.00 88.25 204 GLY A C 1
ATOM 1595 O O . GLY A 1 204 ? 16.186 -2.107 -10.366 1.00 88.25 204 GLY A O 1
ATOM 1596 N N . PRO A 1 205 ? 17.629 -1.506 -8.766 1.00 82.81 205 PRO A N 1
ATOM 1597 C CA . PRO A 1 205 ? 18.417 -2.716 -8.924 1.00 82.81 205 PRO A CA 1
ATOM 1598 C C . PRO A 1 205 ? 17.607 -3.922 -8.457 1.00 82.81 205 PRO A C 1
ATOM 1600 O O . PRO A 1 205 ? 17.415 -4.149 -7.267 1.00 82.81 205 PRO A O 1
ATOM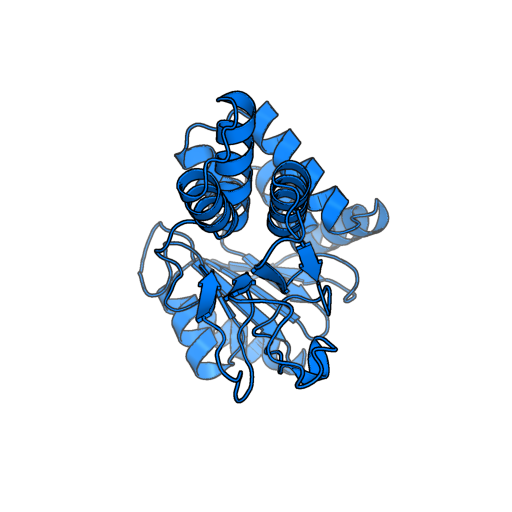 1603 N N . GLY A 1 206 ? 17.122 -4.715 -9.402 1.00 80.38 206 GLY A N 1
ATOM 1604 C CA . GLY A 1 206 ? 16.351 -5.899 -9.059 1.00 80.38 206 GLY A CA 1
ATOM 1605 C C . GLY A 1 206 ? 14.850 -5.655 -8.878 1.00 80.38 206 GLY A C 1
ATOM 1606 O O . GLY A 1 206 ? 14.149 -6.605 -8.534 1.00 80.38 206 GLY A O 1
ATOM 1607 N N . ASN A 1 207 ? 14.356 -4.423 -9.054 1.00 86.94 207 ASN A N 1
ATOM 1608 C CA . ASN A 1 207 ? 12.950 -4.083 -8.844 1.00 86.94 207 ASN A CA 1
ATOM 1609 C C . ASN A 1 207 ? 12.403 -3.169 -9.946 1.00 86.94 207 ASN A C 1
ATOM 1611 O O . ASN A 1 207 ? 13.109 -2.343 -10.521 1.00 86.94 207 ASN A O 1
ATOM 1615 N N . PHE A 1 208 ? 11.120 -3.340 -10.233 1.00 90.50 208 PHE A N 1
ATOM 1616 C CA . PHE A 1 208 ? 10.408 -2.568 -11.237 1.00 90.50 208 PHE A CA 1
ATOM 1617 C C . PHE A 1 208 ? 9.066 -2.135 -10.673 1.00 90.50 208 PHE A C 1
ATOM 1619 O O . PHE A 1 208 ? 8.409 -2.906 -9.970 1.00 90.50 208 PHE A O 1
ATOM 1626 N N . HIS A 1 209 ? 8.654 -0.916 -10.998 1.00 92.31 209 HIS A N 1
ATOM 1627 C CA . HIS A 1 209 ? 7.338 -0.400 -10.657 1.00 92.31 209 HIS A CA 1
ATOM 1628 C C . HIS A 1 209 ? 6.813 0.487 -11.778 1.00 92.31 209 HIS A C 1
ATOM 1630 O O . HIS A 1 209 ? 7.432 1.491 -12.112 1.00 92.31 209 HIS A O 1
ATOM 1636 N N . LEU A 1 210 ? 5.665 0.128 -12.336 1.00 93.56 210 LEU A N 1
ATOM 1637 C CA . LEU A 1 210 ? 4.946 0.895 -13.340 1.00 93.56 210 LEU A CA 1
ATOM 1638 C C . LEU A 1 210 ? 3.686 1.492 -12.713 1.00 93.56 210 LEU A C 1
ATOM 1640 O O . LEU A 1 210 ? 2.932 0.785 -12.044 1.00 93.56 210 LEU A O 1
ATOM 1644 N N . SER A 1 211 ? 3.431 2.764 -13.009 1.00 93.00 211 SER A N 1
ATOM 1645 C CA . SER A 1 211 ? 2.114 3.387 -12.891 1.00 93.00 211 SER A CA 1
ATOM 1646 C C . SER A 1 211 ? 1.654 3.838 -14.272 1.00 93.00 211 SER A C 1
ATOM 1648 O O . SER A 1 211 ? 2.314 4.669 -14.901 1.00 93.00 211 SER A O 1
ATOM 1650 N N . GLY A 1 212 ? 0.525 3.306 -14.739 1.00 91.69 212 GLY A N 1
ATOM 1651 C CA . GLY A 1 212 ? 0.013 3.599 -16.075 1.00 91.69 212 GLY A CA 1
ATOM 1652 C C . GLY A 1 212 ? -1.233 2.800 -16.440 1.00 91.69 212 GLY A C 1
ATOM 1653 O O . GLY A 1 212 ? -2.046 2.479 -15.571 1.00 91.69 212 GLY A O 1
ATOM 1654 N N . ASP A 1 213 ? -1.375 2.514 -17.732 1.00 90.69 213 ASP A N 1
ATOM 1655 C CA . ASP A 1 213 ? -2.501 1.787 -18.318 1.00 90.69 213 ASP A CA 1
ATOM 1656 C C . ASP A 1 213 ? -2.696 0.378 -17.719 1.00 90.69 213 ASP A C 1
ATOM 1658 O O . ASP A 1 213 ? -1.748 -0.382 -17.480 1.00 90.69 213 ASP A O 1
ATOM 1662 N N . GLY A 1 214 ? -3.959 0.027 -17.471 1.00 90.12 214 GLY A N 1
ATOM 1663 C CA . GLY A 1 214 ? -4.342 -1.216 -16.814 1.00 90.12 214 GLY A CA 1
ATOM 1664 C C . GLY A 1 214 ? -4.175 -2.475 -17.647 1.00 90.12 214 GLY A C 1
ATOM 1665 O O . GLY A 1 214 ? -3.880 -3.525 -17.070 1.00 90.12 214 GLY A O 1
ATOM 1666 N N . GLU A 1 215 ? -4.328 -2.397 -18.970 1.00 91.31 215 GLU A N 1
ATOM 1667 C CA . GLU A 1 215 ? -4.062 -3.529 -19.862 1.00 91.31 215 GLU A CA 1
ATOM 1668 C C . GLU A 1 215 ? -2.561 -3.811 -19.902 1.00 91.31 215 GLU A C 1
ATOM 1670 O O . GLU A 1 215 ? -2.148 -4.968 -19.828 1.00 91.31 215 GLU A O 1
ATOM 1675 N N . VAL A 1 216 ? -1.735 -2.760 -19.935 1.00 91.75 216 VAL A N 1
ATOM 1676 C CA . VAL A 1 216 ? -0.272 -2.894 -19.870 1.00 91.75 216 VAL A CA 1
ATOM 1677 C C . VAL A 1 216 ? 0.149 -3.553 -18.555 1.00 91.75 216 VAL A C 1
ATOM 1679 O O . VAL A 1 216 ? 0.890 -4.535 -18.575 1.00 91.75 216 VAL A O 1
ATOM 1682 N N . CYS A 1 217 ? -0.366 -3.085 -17.412 1.00 91.81 217 CYS A N 1
ATOM 1683 C CA . CYS A 1 217 ? -0.064 -3.683 -16.106 1.00 91.81 217 CYS A CA 1
ATOM 1684 C C . CYS A 1 217 ? -0.455 -5.171 -16.037 1.00 91.81 217 CYS A C 1
ATOM 1686 O O . CYS A 1 217 ? 0.311 -5.985 -15.517 1.00 91.81 217 CYS A O 1
ATOM 1688 N N . ALA A 1 218 ? -1.615 -5.543 -16.594 1.00 90.38 218 ALA A N 1
ATOM 1689 C CA . ALA A 1 218 ? -2.068 -6.933 -16.648 1.00 90.38 218 ALA A CA 1
ATOM 1690 C C . ALA A 1 218 ? -1.155 -7.810 -17.528 1.00 90.38 218 ALA A C 1
ATOM 1692 O O . ALA A 1 218 ? -0.733 -8.881 -17.088 1.00 90.38 218 ALA A O 1
ATOM 1693 N N . ARG A 1 219 ? -0.767 -7.335 -18.722 1.00 92.00 219 ARG A N 1
ATOM 1694 C CA . ARG A 1 219 ? 0.172 -8.055 -19.605 1.00 92.00 219 ARG A CA 1
ATOM 1695 C C . ARG A 1 219 ? 1.541 -8.251 -18.960 1.00 92.00 219 ARG A C 1
ATOM 1697 O O . ARG A 1 219 ? 2.123 -9.332 -19.049 1.00 92.00 219 ARG A O 1
ATOM 1704 N N . LEU A 1 220 ? 2.062 -7.225 -18.283 1.00 92.38 220 LEU A N 1
ATOM 1705 C CA . LEU A 1 220 ? 3.344 -7.323 -17.582 1.00 92.38 220 LEU A CA 1
ATOM 1706 C C . LEU A 1 220 ? 3.290 -8.350 -16.449 1.00 92.38 220 LEU A C 1
ATOM 1708 O O . LEU A 1 220 ? 4.225 -9.133 -16.291 1.00 92.38 220 LEU A O 1
ATOM 1712 N N . LYS A 1 221 ? 2.184 -8.404 -15.700 1.00 90.50 221 LYS A N 1
ATOM 1713 C CA . LYS A 1 221 ? 1.955 -9.422 -14.669 1.00 90.50 221 LYS A CA 1
ATOM 1714 C C . LYS A 1 221 ? 1.914 -10.834 -15.242 1.00 90.50 221 LYS A C 1
ATOM 1716 O O . LYS A 1 221 ? 2.534 -11.725 -14.664 1.00 90.50 221 LYS A O 1
ATOM 1721 N N . GLU A 1 222 ? 1.217 -11.039 -16.354 1.00 90.94 222 GLU A N 1
ATOM 1722 C CA . GLU A 1 222 ? 1.142 -12.340 -17.026 1.00 90.94 222 GLU A CA 1
ATOM 1723 C C . GLU A 1 222 ? 2.524 -12.806 -17.504 1.00 90.94 222 GLU A C 1
ATOM 1725 O O . GLU A 1 222 ? 2.929 -13.938 -17.242 1.00 90.94 222 GLU A O 1
ATOM 1730 N N . LYS A 1 223 ? 3.286 -11.912 -18.145 1.00 91.81 223 LYS A N 1
ATOM 1731 C CA . LYS A 1 223 ? 4.575 -12.249 -18.759 1.00 91.81 223 LYS A CA 1
ATOM 1732 C C . LYS A 1 223 ? 5.731 -12.345 -17.761 1.00 91.81 223 LYS A C 1
ATOM 1734 O O . LYS A 1 223 ? 6.585 -13.222 -17.880 1.00 91.81 223 LYS A O 1
ATOM 1739 N N . PHE A 1 224 ? 5.795 -11.430 -16.796 1.00 90.00 224 PHE A N 1
ATOM 1740 C CA . PHE A 1 224 ? 6.948 -11.268 -15.904 1.00 90.00 224 PHE A CA 1
ATOM 1741 C C . PHE A 1 224 ? 6.654 -11.618 -14.439 1.00 90.00 224 PHE A C 1
ATOM 1743 O O . PHE A 1 224 ? 7.576 -11.619 -13.620 1.00 90.00 224 PHE A O 1
ATOM 1750 N N . GLY A 1 225 ? 5.405 -11.933 -14.089 1.00 87.94 225 GLY A N 1
ATOM 1751 C CA . GLY A 1 225 ? 4.993 -12.150 -12.705 1.00 87.94 225 GLY A CA 1
ATOM 1752 C C . GLY A 1 225 ? 4.920 -10.845 -11.903 1.00 87.94 225 GLY A C 1
ATOM 1753 O O . GLY A 1 225 ? 4.663 -9.771 -12.445 1.00 87.94 225 GLY A O 1
ATOM 1754 N N . GLY A 1 226 ? 5.122 -10.932 -10.584 1.00 86.69 226 GLY A N 1
ATOM 1755 C CA . GLY A 1 226 ? 5.075 -9.773 -9.681 1.00 86.69 226 GLY A CA 1
ATOM 1756 C C . GLY A 1 226 ? 3.708 -9.547 -9.031 1.00 86.69 226 GLY A C 1
ATOM 1757 O O . GLY A 1 226 ? 2.990 -10.506 -8.761 1.00 86.69 226 GLY A O 1
ATOM 1758 N N . TRP A 1 227 ? 3.346 -8.300 -8.761 1.00 84.50 227 TRP A N 1
ATOM 1759 C CA . TRP A 1 227 ? 2.074 -7.883 -8.173 1.00 84.50 227 TRP A CA 1
ATOM 1760 C C . TRP A 1 227 ? 1.436 -6.771 -9.009 1.00 84.50 227 TRP A C 1
ATOM 1762 O O . TRP A 1 227 ? 2.107 -6.101 -9.796 1.00 84.50 227 TRP A O 1
ATOM 1772 N N . THR A 1 228 ? 0.128 -6.601 -8.853 1.00 88.25 228 THR A N 1
ATOM 1773 C CA . THR A 1 228 ? -0.664 -5.581 -9.546 1.00 88.25 228 THR A CA 1
ATOM 1774 C C . THR A 1 228 ? -1.676 -4.969 -8.601 1.00 88.25 228 THR A C 1
ATOM 1776 O O . THR A 1 228 ? -2.130 -5.626 -7.663 1.00 88.25 228 THR A O 1
ATOM 1779 N N . GLY A 1 229 ? -2.070 -3.734 -8.881 1.00 85.38 229 GLY A N 1
ATOM 1780 C CA . GLY A 1 229 ? -3.122 -3.059 -8.134 1.00 85.38 229 GLY A CA 1
ATOM 1781 C C . GLY A 1 229 ? -3.698 -1.868 -8.883 1.00 85.38 229 GLY A C 1
ATOM 1782 O O . GLY A 1 229 ? -3.379 -1.621 -10.049 1.00 85.38 229 GLY A O 1
ATOM 1783 N N . GLY A 1 230 ? -4.541 -1.120 -8.181 1.00 83.19 230 GLY A N 1
ATOM 1784 C CA . GLY A 1 230 ? -5.220 0.057 -8.705 1.00 83.19 230 GLY A CA 1
ATOM 1785 C C . GLY A 1 230 ? -6.538 -0.267 -9.409 1.00 83.19 230 GLY A C 1
ATOM 1786 O O . GLY A 1 230 ? -6.727 -1.315 -10.029 1.00 83.19 230 GLY A O 1
ATOM 1787 N N . VAL A 1 231 ? -7.459 0.692 -9.337 1.00 78.75 231 VAL A N 1
ATOM 1788 C CA . VAL A 1 231 ? -8.840 0.582 -9.841 1.00 78.75 231 VAL A CA 1
ATOM 1789 C C . VAL A 1 231 ? -8.945 0.453 -11.367 1.00 78.75 231 VAL A C 1
ATOM 1791 O O . VAL A 1 231 ? -10.006 0.094 -11.896 1.00 78.75 231 VAL A O 1
ATOM 1794 N N . GLY A 1 232 ? -7.867 0.795 -12.078 1.00 82.88 232 GLY A N 1
ATOM 1795 C CA . GLY A 1 232 ? -7.737 0.660 -13.524 1.00 82.88 232 GLY A CA 1
ATOM 1796 C C . GLY A 1 232 ? -7.269 -0.713 -13.998 1.00 82.88 232 GLY A C 1
ATOM 1797 O O . GLY A 1 232 ? -7.235 -0.922 -15.202 1.00 82.88 232 GLY A O 1
ATOM 1798 N N . LEU A 1 233 ? -6.906 -1.646 -13.108 1.00 84.38 233 LEU A N 1
ATOM 1799 C CA . LEU A 1 233 ? -6.313 -2.929 -13.503 1.00 84.38 233 LEU A CA 1
ATOM 1800 C C . LEU A 1 233 ? -7.172 -3.674 -14.543 1.00 84.38 233 LEU A C 1
ATOM 1802 O O . LEU A 1 233 ? -8.383 -3.827 -14.370 1.00 84.38 233 LEU A O 1
ATOM 1806 N N . GLY A 1 234 ? -6.536 -4.111 -15.636 1.00 80.00 234 GLY A N 1
ATOM 1807 C CA . GLY A 1 234 ? -7.191 -4.811 -16.746 1.00 80.00 234 GLY A CA 1
ATOM 1808 C C . GLY A 1 234 ? -8.102 -3.939 -17.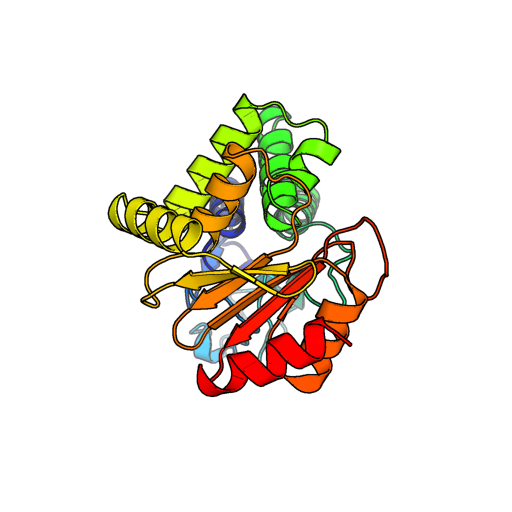618 1.00 80.00 234 GLY A C 1
ATOM 1809 O O . GLY A 1 234 ? -8.819 -4.475 -18.459 1.00 80.00 234 GLY A O 1
ATOM 1810 N N . LYS A 1 235 ? -8.113 -2.614 -17.421 1.00 82.06 235 LYS A N 1
ATOM 1811 C CA . LYS A 1 235 ? -8.940 -1.667 -18.179 1.00 82.06 235 LYS A CA 1
ATOM 1812 C C . LYS A 1 235 ? -8.060 -0.655 -18.900 1.00 82.06 235 LYS A C 1
ATOM 1814 O O . LYS A 1 235 ? -7.101 -0.136 -18.333 1.00 82.06 235 LYS A O 1
ATOM 1819 N N . LYS A 1 236 ? -8.452 -0.322 -20.127 1.00 80.25 236 LYS A N 1
ATOM 1820 C CA . LYS A 1 236 ? -7.870 0.775 -20.899 1.00 80.25 236 LYS A CA 1
ATOM 1821 C C . LYS A 1 236 ? -8.421 2.124 -20.434 1.00 80.25 236 LYS A C 1
ATOM 1823 O O . LYS A 1 236 ? -9.624 2.241 -20.187 1.00 80.25 236 LYS A O 1
ATOM 1828 N N . GLY A 1 237 ? -7.580 3.156 -20.398 1.00 71.38 237 GLY A N 1
ATOM 1829 C CA . GLY A 1 237 ? -8.015 4.549 -20.211 1.00 71.38 237 GLY A CA 1
ATOM 1830 C C . GLY A 1 237 ? -7.620 5.186 -18.875 1.00 71.38 237 GLY A C 1
ATOM 1831 O O . GLY A 1 237 ? -6.609 4.835 -18.281 1.00 71.38 237 GLY A O 1
ATOM 1832 N N . ASP A 1 238 ? -8.406 6.169 -18.426 1.00 61.97 238 ASP A N 1
ATOM 1833 C CA . ASP A 1 238 ? -7.960 7.209 -17.475 1.00 61.97 238 ASP A CA 1
ATOM 1834 C C . ASP A 1 238 ? -7.766 6.749 -16.022 1.00 61.97 238 ASP A C 1
ATOM 1836 O O . ASP A 1 238 ? -7.252 7.494 -15.183 1.00 61.97 238 ASP A O 1
ATOM 1840 N N . LYS A 1 239 ? -8.189 5.528 -15.688 1.00 69.81 239 LYS A N 1
ATOM 1841 C CA . LYS A 1 239 ? -7.977 4.969 -14.352 1.00 69.81 239 LYS A CA 1
ATOM 1842 C C . LYS A 1 239 ? -6.599 4.328 -14.291 1.00 69.81 239 LYS A C 1
ATOM 1844 O O . LYS A 1 239 ? -6.319 3.391 -15.029 1.00 69.81 239 LYS A O 1
ATOM 1849 N N . LYS A 1 240 ? -5.762 4.806 -13.369 1.00 81.75 240 LYS A N 1
ATOM 1850 C CA . LYS A 1 240 ? -4.415 4.267 -13.175 1.00 81.75 240 LYS A CA 1
ATOM 1851 C C . LYS A 1 240 ? -4.450 2.850 -12.606 1.00 81.75 240 LYS A C 1
ATOM 1853 O O . LYS A 1 240 ? -5.250 2.529 -11.721 1.00 81.75 240 LYS A O 1
ATOM 1858 N N . ALA A 1 241 ? -3.538 2.034 -13.108 1.00 89.50 241 ALA A N 1
ATOM 1859 C CA . ALA A 1 241 ? -3.154 0.761 -12.537 1.00 89.50 241 ALA A CA 1
ATOM 1860 C C . ALA A 1 241 ? -1.672 0.788 -12.165 1.00 89.50 241 ALA A C 1
ATOM 1862 O O . ALA A 1 241 ? -0.907 1.669 -12.581 1.00 89.50 241 ALA A O 1
ATOM 1863 N N . PHE A 1 242 ? -1.287 -0.202 -11.374 1.00 90.19 242 PHE A N 1
ATOM 1864 C CA . PHE A 1 242 ? 0.079 -0.399 -10.934 1.00 90.19 242 PHE A CA 1
ATOM 1865 C C . PHE A 1 242 ? 0.511 -1.825 -11.222 1.00 90.19 242 PHE A C 1
ATOM 1867 O O . PHE A 1 242 ? -0.266 -2.771 -11.068 1.00 90.19 242 PHE A O 1
ATOM 1874 N N . TRP A 1 243 ? 1.776 -1.971 -11.585 1.00 91.75 243 TRP A N 1
ATOM 1875 C CA . TRP A 1 243 ? 2.457 -3.253 -11.647 1.00 91.75 243 TRP A CA 1
ATOM 1876 C C . TRP A 1 243 ? 3.819 -3.118 -10.984 1.00 91.75 243 TRP A C 1
ATOM 1878 O O . TRP A 1 243 ? 4.489 -2.100 -11.140 1.00 91.75 243 TRP A O 1
ATOM 1888 N N . GLY A 1 244 ? 4.252 -4.143 -10.262 1.00 89.62 244 GLY A N 1
ATOM 1889 C CA . GLY A 1 244 ? 5.616 -4.207 -9.765 1.00 89.62 244 GLY A CA 1
ATOM 1890 C C . GLY A 1 244 ? 6.136 -5.629 -9.716 1.00 89.62 244 GLY A C 1
ATOM 1891 O O . GLY A 1 244 ? 5.381 -6.577 -9.515 1.00 89.62 244 GLY A O 1
ATOM 1892 N N . CYS A 1 245 ? 7.438 -5.808 -9.893 1.00 86.62 245 CYS A N 1
ATOM 1893 C CA . CYS A 1 245 ? 8.063 -7.119 -9.774 1.00 86.62 245 CYS A CA 1
ATOM 1894 C C . CYS A 1 245 ? 9.490 -7.008 -9.242 1.00 86.62 245 CYS A C 1
ATOM 1896 O O . CYS A 1 245 ? 10.140 -5.969 -9.359 1.00 86.62 245 CYS A O 1
ATOM 1898 N N . ASN A 1 246 ? 9.972 -8.113 -8.675 1.00 82.88 246 ASN A N 1
ATOM 1899 C CA . ASN A 1 246 ? 11.390 -8.308 -8.415 1.00 82.88 246 ASN A CA 1
ATOM 1900 C C . ASN A 1 246 ? 11.970 -9.140 -9.564 1.00 82.88 246 ASN A C 1
ATOM 1902 O O . ASN A 1 246 ? 11.379 -10.145 -9.964 1.00 82.88 246 ASN A O 1
ATOM 1906 N N . GLY A 1 247 ? 13.123 -8.755 -10.098 1.00 73.69 247 GLY A N 1
ATOM 1907 C CA . GLY A 1 247 ? 13.743 -9.456 -11.219 1.00 73.69 247 GLY A CA 1
ATOM 1908 C C . GLY A 1 247 ? 15.049 -8.816 -11.662 1.00 73.69 247 GLY A C 1
ATOM 1909 O O . GLY A 1 247 ? 15.336 -7.684 -11.311 1.00 73.69 247 GLY A O 1
ATOM 1910 N N . ALA A 1 248 ? 15.858 -9.533 -12.442 1.00 67.94 248 ALA A N 1
ATOM 1911 C CA . ALA A 1 248 ? 17.147 -9.018 -12.901 1.00 67.94 248 ALA A CA 1
ATOM 1912 C C . ALA A 1 248 ? 16.999 -7.738 -13.750 1.00 67.94 248 ALA A C 1
ATOM 1914 O O . ALA A 1 248 ? 16.132 -7.663 -14.622 1.00 67.94 248 ALA A O 1
ATOM 1915 N N . VAL A 1 249 ? 17.909 -6.775 -13.550 1.00 62.22 249 VAL A N 1
ATOM 1916 C CA . VAL A 1 249 ? 17.965 -5.496 -14.295 1.00 62.22 249 VAL A CA 1
ATOM 1917 C C . VAL A 1 249 ? 18.073 -5.714 -15.808 1.00 62.22 249 VAL A C 1
ATOM 1919 O O . VAL A 1 249 ? 17.581 -4.901 -16.588 1.00 62.22 249 VAL A O 1
ATOM 1922 N N . SER A 1 250 ? 18.636 -6.847 -16.240 1.00 69.12 250 SER A N 1
ATOM 1923 C CA . SER A 1 250 ? 18.739 -7.230 -17.653 1.00 69.12 250 SER A CA 1
ATOM 1924 C C . SER A 1 250 ? 17.390 -7.338 -18.373 1.00 69.12 250 SER A C 1
ATOM 1926 O O . SER A 1 250 ? 17.361 -7.341 -19.598 1.00 69.12 250 SER A O 1
ATOM 1928 N N . LYS A 1 251 ? 16.269 -7.391 -17.642 1.00 80.06 251 LYS A N 1
ATOM 1929 C CA . LYS A 1 251 ? 14.918 -7.405 -18.218 1.00 80.06 251 LYS A CA 1
ATOM 1930 C C . LYS A 1 251 ? 14.365 -6.021 -18.571 1.00 80.06 251 LYS A C 1
ATOM 1932 O O . LYS A 1 251 ? 13.287 -5.952 -19.151 1.00 80.06 251 LYS A O 1
ATOM 1937 N N . THR A 1 252 ? 15.063 -4.929 -18.245 1.00 82.44 252 THR A N 1
ATOM 1938 C CA . THR A 1 252 ? 14.547 -3.558 -18.436 1.00 82.44 252 THR A CA 1
ATOM 1939 C C . THR A 1 252 ? 14.131 -3.290 -19.883 1.00 82.44 252 THR A C 1
ATOM 1941 O O . THR A 1 252 ? 13.014 -2.842 -20.119 1.00 82.44 252 THR A O 1
ATOM 1944 N N . GLU A 1 253 ? 14.984 -3.616 -20.858 1.00 85.38 253 GLU A N 1
ATOM 1945 C CA . GLU A 1 253 ? 14.684 -3.404 -22.283 1.00 85.38 253 GLU A CA 1
ATOM 1946 C C . GLU A 1 253 ? 13.481 -4.234 -22.750 1.00 85.38 253 GLU A C 1
ATOM 1948 O O . GLU A 1 253 ? 12.632 -3.739 -23.488 1.00 85.38 253 GLU A O 1
ATOM 1953 N N . GLU A 1 254 ? 13.362 -5.475 -22.274 1.00 89.81 254 GLU A N 1
ATOM 1954 C CA . GLU A 1 254 ? 12.238 -6.352 -22.610 1.00 89.81 254 GLU A CA 1
ATOM 1955 C C . GLU A 1 254 ? 10.912 -5.829 -22.037 1.00 89.81 254 GLU A C 1
ATOM 1957 O O . GLU A 1 254 ? 9.879 -5.884 -22.707 1.00 89.81 254 GLU A O 1
ATOM 1962 N N . ILE A 1 255 ? 10.937 -5.298 -20.811 1.00 89.88 255 ILE A N 1
ATOM 1963 C CA . ILE A 1 255 ? 9.765 -4.687 -20.174 1.00 89.88 255 ILE A CA 1
ATOM 1964 C C . ILE A 1 255 ? 9.366 -3.412 -20.923 1.00 89.88 255 ILE A C 1
ATOM 1966 O O . ILE A 1 255 ? 8.193 -3.233 -21.244 1.00 89.88 255 ILE A O 1
ATOM 1970 N N . LEU A 1 256 ? 10.330 -2.550 -21.258 1.00 88.44 256 LEU A N 1
ATOM 1971 C CA . LEU A 1 256 ? 10.073 -1.327 -22.023 1.00 88.44 256 LEU A CA 1
ATOM 1972 C C . LEU A 1 256 ? 9.526 -1.626 -23.424 1.00 88.44 256 LEU A C 1
ATOM 1974 O O . LEU A 1 256 ? 8.650 -0.908 -23.905 1.00 88.44 256 LEU A O 1
ATOM 1978 N N . ALA A 1 257 ? 9.990 -2.696 -24.070 1.00 89.19 257 ALA A N 1
ATOM 1979 C CA . ALA A 1 257 ? 9.426 -3.146 -25.336 1.00 89.19 257 ALA A CA 1
ATOM 1980 C C . ALA A 1 257 ? 7.964 -3.601 -25.182 1.00 89.19 257 ALA A C 1
ATOM 1982 O O . ALA A 1 257 ? 7.143 -3.297 -26.042 1.00 89.19 257 ALA A O 1
ATOM 1983 N N . GLU A 1 258 ? 7.619 -4.286 -24.088 1.00 90.31 258 GLU A N 1
ATOM 1984 C CA . GLU A 1 258 ? 6.248 -4.738 -23.810 1.00 90.31 258 GLU A CA 1
ATOM 1985 C C . GLU A 1 258 ? 5.285 -3.580 -23.494 1.00 90.31 258 GLU A C 1
ATOM 1987 O O . GLU A 1 258 ? 4.120 -3.618 -23.889 1.00 90.31 258 GLU A O 1
ATOM 1992 N N . ILE A 1 259 ? 5.779 -2.533 -22.825 1.00 88.12 259 ILE A N 1
ATOM 1993 C CA . ILE A 1 259 ? 5.021 -1.304 -22.537 1.00 88.12 259 ILE A CA 1
ATOM 1994 C C . ILE A 1 259 ? 4.618 -0.574 -23.827 1.00 88.12 259 ILE A C 1
ATOM 1996 O O . ILE A 1 259 ? 3.549 0.026 -23.881 1.00 88.12 259 ILE A O 1
ATOM 2000 N N . ASN A 1 260 ? 5.459 -0.627 -24.863 1.00 84.38 260 ASN A N 1
ATOM 2001 C CA . ASN A 1 260 ? 5.240 0.084 -26.126 1.00 84.38 260 ASN A CA 1
ATOM 2002 C C . ASN A 1 260 ? 4.479 -0.732 -27.192 1.00 84.38 260 ASN A C 1
ATOM 2004 O O . ASN A 1 260 ? 4.334 -0.252 -28.317 1.00 84.38 260 ASN A O 1
ATOM 2008 N N . ARG A 1 261 ? 4.021 -1.948 -26.866 1.00 82.69 261 ARG A N 1
ATOM 2009 C CA . ARG A 1 261 ? 3.137 -2.759 -27.722 1.00 82.69 261 ARG A CA 1
ATOM 2010 C C . ARG A 1 261 ? 1.678 -2.345 -27.571 1.00 82.69 261 ARG A C 1
ATOM 2012 O O . ARG A 1 261 ? 1.024 -2.220 -28.627 1.00 82.69 261 ARG A O 1
#

Sequence (261 aa):
MVSIRLWVLGGNDGEMEAIKELLDVALERYVQPQMNWGDHRYSAKDLGLVARSDLHKSIVFVECRPAGYFQNVDLHVIDHHGDRSSEPPSVSQVLGMLESLGLRINEAKRRWLELVGANDCGAYSSMESIGATPEEMRRVRAYTRKAQGITAEHEATARIALDLAQMCGRVLVVQLPNVSVKNVCVIDQLYEDGRKGQEYMIVGPGNFHLSGDGEVCARLKEKFGGWTGGVGLGKKGDKKAFWGCNGAVSKTEEILAEINR

Foldseek 3Di:
DQALEEEEEEAWFLLRVLLVVVCVLLVHHYDHLDHHQDAAEEECVSVVNDPPLPRHQEYEYENYYYDDDDPNHHYHYQDCWDPNQVPFASLVVSVVVSVVVPDDDDPVSVVLSCQLRLCVQPQPVSCVVVVHDPVSSVVSLVSRCVRLVPDVVLLVQLVVQQVVWDDLDQETEGEREADSRDVSSNVVVCVVVVVPQRWYWYHYAQKIKTKDAQCLQQVCCVPPNFIKHFPRHNHGDRTIIMHMDGGHSVCVVVSSVSSVD

pLDDT: mean 89.11, std 9.24, range [46.16, 98.56]

Organism: NCBI:txid1802229

Radius of gyration: 19.21 Å; chains: 1; bounding box: 40×47×56 Å

Secondary structure (DSSP, 8-state):
---SEEEEE---SHHHHHHHHHHHHTT-EEE-S--S-S--EE-TTTTT--S-TTS-SEEEEESSEE-S--TT-EEEEE--SGGGTTSPPHHHHHHHHHHHTT----HHHHHHHHHHHHHHHHHHHHHHHTT--HHHHHHHHHHHHHHTT--HHHHHHHHHHHHT-EEETTEEEEE-SSSSS-HHHHHHHHHHTT-TT-EEEEEETTEEEEEE-HHHHHHHHHHH--EEESTTTT--SSS-EEEEEE--GGGHHHHHHHHT-